Protein AF-0000000076748492 (afdb_homodimer)

Nearest PDB structures (foldseek):
  3n1s-assembly1_B  TM=9.920E-01  e=1.478E-18  Escherichia coli
  3n1t-assembly2_E  TM=9.955E-01  e=1.570E-17  Escherichia coli
  6d6j-assembly1_A  TM=9.727E-01  e=8.552E-14  Legionella pneumophila subsp. pneumophila str. Philadelphia 1
  5uvm-assembly1_A  TM=9.447E-01  e=3.242E-12  Acetivibrio thermocellus DSM 1313
  4egu-assembly1_B  TM=9.592E-01  e=4.662E-12  Clostridioides difficile 630

pLDDT: mean 96.49, std 6.81, range [51.22, 98.94]

Radius of gyration: 16.4 Å; Cα contacts (8 Å, |Δi|>4): 505; chains: 2; bounding box: 41×50×39 Å

Secondary structure (DSSP, 8-state):
-PPP-HHHHHHTT-S---EEEE-SSEEEEE-SS-SSSEEEEEEESS---SGGG--GGGHHHHHHHHHHHHHHHHHTT-TTT-EEEEEEEHHHHT--SSS--EEEEESS----SS--/-PPP-HHHHHHTT-S---EEEE-SSEEEEE-SS-SSSEEEEEEESS---SGGG--GGGHHHHHHHHHHHHHHHHHHT-TTT-EEEEEEEHHHHT--SSS--EEEEESS----SS--

Foldseek 3Di:
DDDDDVVLCVLVPVDDFQWDDDDPFKTKTFDPDAPAPGKMKIFTNDFAQFPVRDDPVCVVSVVVSVVVLCVVCVVVVFNVVDWDWDWAGPDVSPDDGRGTIIITHGDDDPDDPDDD/DDDDDVVLCVLVPVDDFQWDDDDPFKTKTFDPDAPAPGKMKIFTNDFAQFPVRDDPVCVVSVVVSVVVLCVVCVVVVFNVVDWDWDWAGPDVSPDDGRGTIIITHGDDDPDDPDDD

Organism: NCBI:txid190893

InterPro domains:
  IPR001310 Histidine triad (HIT) protein [PR00332] (6-22)
  IPR001310 Histidine triad (HIT) protein [PR00332] (27-45)
  IPR001310 Histidine triad (HIT) protein [PR00332] (95-105)
  IPR001310 Histidine triad (HIT) protein [PTHR23089] (2-110)
  IPR011146 HIT-like domain [PF01230] (12-109)
  IPR011146 HIT-like domain [PS51084] (6-115)
  IPR019808 Histidine triad, conserved site [PS00892] (88-106)
  IPR036265 HIT-like superfamily [G3DSA:3.30.428.10] (1-111)
  IPR036265 HIT-like superfamily [SSF54197] (2-114)

Sequence (232 aa):
MAEETIFSKIIRKEIPADVVYQDDLVTAFRDINPRAPSHILIIPNKLIPTTNDIEEADELTMGRMFTVARKLAKEEGIDEDGYRLIVNCNSHGGQEVYHIHMHLVGGRPLGPMLMSMAEETIFSKIIRKEIPADVVYQDDLVTAFRDINPRAPSHILIIPNKLIPTTNDIEEADELTMGRMFTVARKLAKEEGIDEDGYRLIVNCNSHGGQEVYHIHMHLVGGRPLGPMLMS

Solvent-accessible surface area (backbone atoms only — not comparable to full-atom values): 12619 Å² total; per-residue (Å²): 124,90,66,83,54,74,63,56,36,46,74,70,62,73,46,95,67,59,65,76,46,72,63,95,44,37,37,27,30,51,49,90,75,56,90,40,86,34,32,34,37,36,28,56,64,63,89,36,46,36,58,81,61,58,47,80,92,41,16,52,49,54,8,46,50,50,48,50,47,36,52,48,31,48,74,71,68,22,52,81,57,9,23,34,39,38,33,47,22,42,64,18,25,57,42,83,64,64,46,40,46,36,38,40,35,21,69,50,75,51,58,69,84,60,74,129,126,89,68,83,53,73,63,57,36,45,75,70,62,73,46,93,68,57,66,76,45,74,64,95,45,37,35,26,29,51,50,89,77,56,90,40,86,35,32,34,36,35,26,55,66,64,88,35,46,37,58,80,62,57,46,81,90,41,16,52,48,53,8,45,50,49,48,48,47,34,52,48,30,49,74,72,67,23,53,80,56,9,23,33,39,38,32,47,21,42,64,19,25,58,43,83,65,63,46,42,46,35,38,41,35,20,69,50,74,51,59,70,83,59,74,130

Structure (mmCIF, N/CA/C/O backbone):
data_AF-0000000076748492-model_v1
#
loop_
_entity.id
_entity.type
_entity.pdbx_description
1 polymer 'Purine nucleoside phosphoramidase'
#
loop_
_atom_site.group_PDB
_atom_site.id
_atom_site.type_symbol
_atom_site.label_atom_id
_atom_site.label_alt_id
_atom_site.label_comp_id
_atom_site.label_asym_id
_atom_site.label_entity_id
_atom_site.label_seq_id
_atom_site.pdbx_PDB_ins_code
_atom_site.Cartn_x
_atom_site.Cartn_y
_atom_site.Cartn_z
_atom_site.occupancy
_atom_site.B_iso_or_equiv
_atom_site.auth_seq_id
_atom_site.auth_comp_id
_atom_site.auth_asym_id
_atom_site.auth_atom_id
_atom_site.pdbx_PDB_model_num
ATOM 1 N N . MET A 1 1 ? -21.938 13.445 0.093 1 51.22 1 MET A N 1
ATOM 2 C CA . MET A 1 1 ? -20.656 14 -0.327 1 51.22 1 MET A CA 1
ATOM 3 C C . MET A 1 1 ? -19.547 13.617 0.655 1 51.22 1 MET A C 1
ATOM 5 O O . MET A 1 1 ? -19.812 13.391 1.837 1 51.22 1 MET A O 1
ATOM 9 N N . ALA A 1 2 ? -18.469 13.133 0.12 1 63.41 2 ALA A N 1
ATOM 10 C CA . ALA A 1 2 ? -17.469 12.758 1.108 1 63.41 2 ALA A CA 1
ATOM 11 C C . ALA A 1 2 ? -17.125 13.938 2.016 1 63.41 2 ALA A C 1
ATOM 13 O O . ALA A 1 2 ? -17.047 15.078 1.559 1 63.41 2 ALA A O 1
ATOM 14 N N . GLU A 1 3 ? -17.109 13.734 3.307 1 80.19 3 GLU A N 1
ATOM 15 C CA . GLU A 1 3 ? -16.875 14.781 4.297 1 80.19 3 GLU A CA 1
ATOM 16 C C . GLU A 1 3 ? -15.375 15.062 4.441 1 80.19 3 GLU A C 1
ATOM 18 O O . GLU A 1 3 ? -14.562 14.133 4.488 1 80.19 3 GLU A O 1
ATOM 23 N N . GLU A 1 4 ? -15.102 16.297 4.355 1 89.19 4 GLU A N 1
ATOM 24 C CA . GLU A 1 4 ? -13.719 16.734 4.504 1 89.19 4 GLU A CA 1
ATOM 25 C C . GLU A 1 4 ? -13.133 16.281 5.836 1 89.19 4 GLU A C 1
ATOM 27 O O . GLU A 1 4 ? -13.867 16.125 6.82 1 89.19 4 GLU A O 1
ATOM 32 N N . THR A 1 5 ? -11.891 15.906 5.801 1 93.31 5 THR A N 1
ATOM 33 C CA . THR A 1 5 ? -11.148 15.516 6.996 1 93.31 5 THR A CA 1
ATOM 34 C C . THR A 1 5 ? -10.055 16.531 7.312 1 93.31 5 THR A C 1
ATOM 36 O O . THR A 1 5 ? -9.883 17.516 6.578 1 93.31 5 THR A O 1
ATOM 39 N N . ILE A 1 6 ? -9.414 16.359 8.383 1 94.12 6 ILE A N 1
ATOM 40 C CA . ILE A 1 6 ? -8.312 17.234 8.773 1 94.12 6 ILE A CA 1
ATOM 41 C C . ILE A 1 6 ? -7.238 17.219 7.684 1 94.12 6 ILE A C 1
ATOM 43 O O . ILE A 1 6 ? -6.508 18.203 7.516 1 94.12 6 ILE A O 1
ATOM 47 N N . PHE A 1 7 ? -7.191 16.156 6.906 1 96.88 7 PHE A N 1
ATOM 48 C CA . PHE A 1 7 ? -6.207 16.031 5.836 1 96.88 7 PHE A CA 1
ATOM 49 C C . PHE A 1 7 ? -6.441 17.094 4.766 1 96.88 7 PHE A C 1
ATOM 51 O O . PHE A 1 7 ? -5.484 17.609 4.184 1 96.88 7 PHE A O 1
ATOM 58 N N . SER A 1 8 ? -7.668 17.391 4.531 1 95.94 8 SER A N 1
ATOM 59 C CA . SER A 1 8 ? -7.98 18.438 3.562 1 95.94 8 SER A CA 1
ATOM 60 C C . SER A 1 8 ? -7.391 19.781 3.984 1 95.94 8 SER A C 1
ATOM 62 O O . SER A 1 8 ? -6.898 20.531 3.148 1 95.94 8 SER A O 1
ATOM 64 N N . LYS A 1 9 ? -7.465 20 5.254 1 96.19 9 LYS A N 1
ATOM 65 C CA . LYS A 1 9 ? -6.934 21.25 5.789 1 96.19 9 LYS A CA 1
ATOM 66 C C . LYS A 1 9 ? -5.41 21.281 5.695 1 96.19 9 LYS A C 1
ATOM 68 O O . LYS A 1 9 ? -4.816 22.344 5.469 1 96.19 9 LYS A O 1
ATOM 73 N N . ILE A 1 10 ? -4.805 20.156 5.902 1 96.81 10 ILE A N 1
ATOM 74 C CA . ILE A 1 10 ? -3.354 20.062 5.785 1 96.81 10 ILE A CA 1
ATOM 75 C C . ILE A 1 10 ? -2.934 20.328 4.34 1 96.81 10 ILE A C 1
ATOM 77 O O . ILE A 1 10 ? -1.984 21.062 4.094 1 96.81 10 ILE A O 1
ATOM 81 N N . ILE A 1 11 ? -3.666 19.781 3.373 1 97 11 ILE A N 1
ATOM 82 C CA . ILE A 1 11 ? -3.379 19.953 1.952 1 97 11 ILE A CA 1
ATOM 83 C C . ILE A 1 11 ? -3.416 21.438 1.588 1 97 11 ILE A C 1
ATOM 85 O O . ILE A 1 11 ? -2.559 21.922 0.843 1 97 11 ILE A O 1
ATOM 89 N N . ARG A 1 12 ? -4.336 22.109 2.145 1 96.56 12 ARG A N 1
ATOM 90 C CA . ARG A 1 12 ? -4.539 23.531 1.823 1 96.56 12 ARG A CA 1
ATOM 91 C C . ARG A 1 12 ? -3.701 24.422 2.729 1 96.56 12 ARG A C 1
ATOM 93 O O . ARG A 1 12 ? -3.814 25.641 2.674 1 96.56 12 ARG A O 1
ATOM 100 N N . LYS A 1 13 ? -2.984 23.875 3.668 1 96.19 13 LYS A N 1
ATOM 101 C CA . LYS A 1 13 ? -2.072 24.562 4.566 1 96.19 13 LYS A CA 1
ATOM 102 C C . LYS A 1 13 ? -2.832 25.5 5.504 1 96.19 13 LYS A C 1
ATOM 104 O O . LYS A 1 13 ? -2.363 26.594 5.809 1 96.19 13 LYS A O 1
ATOM 109 N N . GLU A 1 14 ? -3.943 25.031 5.848 1 95.94 14 GLU A N 1
ATOM 110 C CA . GLU A 1 14 ? -4.781 25.812 6.754 1 95.94 14 GLU A CA 1
ATOM 111 C C . GLU A 1 14 ? -4.469 25.484 8.211 1 95.94 14 GLU A C 1
ATOM 113 O O . GLU A 1 14 ? -4.84 26.25 9.109 1 95.94 14 GLU A O 1
ATOM 118 N N . ILE A 1 15 ? -3.838 24.375 8.484 1 94.44 15 ILE A N 1
ATOM 119 C CA . ILE A 1 15 ? -3.391 24 9.828 1 94.44 15 ILE A CA 1
ATOM 120 C C . ILE A 1 15 ? -1.928 23.578 9.781 1 94.44 15 ILE A C 1
ATOM 122 O O . ILE A 1 15 ? -1.436 23.141 8.734 1 94.44 15 ILE A O 1
ATOM 126 N N . PRO A 1 16 ? -1.327 23.688 10.977 1 94.81 16 PRO A N 1
ATOM 127 C CA . PRO A 1 16 ? 0.081 23.297 10.992 1 94.81 16 PRO A CA 1
ATOM 128 C C . PRO A 1 16 ? 0.266 21.781 10.812 1 94.81 16 PRO A C 1
ATOM 130 O O . PRO A 1 16 ? -0.491 21 11.375 1 94.81 16 PRO A O 1
ATOM 133 N N . ALA A 1 17 ? 1.136 21.359 10.008 1 95.56 17 ALA A N 1
ATOM 134 C CA . ALA A 1 17 ? 1.6 19.984 9.781 1 95.56 17 ALA A CA 1
ATOM 135 C C . ALA A 1 17 ? 3.021 19.969 9.227 1 95.56 17 ALA A C 1
ATOM 137 O O . ALA A 1 17 ? 3.471 20.953 8.633 1 95.56 17 ALA A O 1
ATOM 138 N N . ASP A 1 18 ? 3.729 18.984 9.531 1 97.88 18 ASP A N 1
ATOM 139 C CA . ASP A 1 18 ? 5.062 18.828 8.961 1 97.88 18 ASP A CA 1
ATOM 140 C C . ASP A 1 18 ? 4.992 18.219 7.559 1 97.88 18 ASP A C 1
ATOM 142 O O . ASP A 1 18 ? 5.305 17.047 7.363 1 97.88 18 ASP A O 1
ATOM 146 N N . VAL A 1 19 ? 4.633 19.094 6.609 1 98.62 19 VAL A N 1
ATOM 147 C CA . VAL A 1 19 ? 4.539 18.688 5.215 1 98.62 19 VAL A CA 1
ATOM 148 C C . VAL A 1 19 ? 5.938 18.516 4.629 1 98.62 19 VAL A C 1
ATOM 150 O O . VAL A 1 19 ? 6.738 19.453 4.637 1 98.62 19 VAL A O 1
ATOM 153 N N . VAL A 1 20 ? 6.137 17.359 4.07 1 98.81 20 VAL A N 1
ATOM 154 C CA . VAL A 1 20 ? 7.492 17.078 3.609 1 98.81 20 VAL A CA 1
ATOM 155 C C . VAL A 1 20 ? 7.504 16.938 2.088 1 98.81 20 VAL A C 1
ATOM 157 O O . VAL A 1 20 ? 8.57 16.875 1.472 1 98.81 20 VAL A O 1
ATOM 160 N N . TYR A 1 21 ? 6.398 16.938 1.483 1 98.94 21 TYR A N 1
ATOM 161 C CA . TYR A 1 21 ? 6.293 16.875 0.03 1 98.94 21 TYR A CA 1
ATOM 162 C C . TYR A 1 21 ? 4.895 17.266 -0.432 1 98.94 21 TYR A C 1
ATOM 164 O O . TYR A 1 21 ? 3.9 16.922 0.212 1 98.94 21 TYR A O 1
ATOM 172 N N . GLN A 1 22 ? 4.777 17.984 -1.474 1 98.81 22 GLN A N 1
ATOM 173 C CA . GLN A 1 22 ? 3.492 18.281 -2.096 1 98.81 22 GLN A CA 1
ATOM 174 C C . GLN A 1 22 ? 3.656 18.562 -3.586 1 98.81 22 GLN A C 1
ATOM 176 O O . GLN A 1 22 ? 4.566 19.297 -3.99 1 98.81 22 GLN A O 1
ATOM 181 N N . ASP A 1 23 ? 2.855 17.969 -4.406 1 98.5 23 ASP A N 1
ATOM 182 C CA . ASP A 1 23 ? 2.742 18.312 -5.82 1 98.5 23 ASP A CA 1
ATOM 183 C C . ASP A 1 23 ? 1.279 18.391 -6.25 1 98.5 23 ASP A C 1
ATOM 185 O O . ASP A 1 23 ? 0.398 18.641 -5.422 1 98.5 23 ASP A O 1
ATOM 189 N N . ASP A 1 24 ? 0.996 18.25 -7.531 1 98.12 24 ASP A N 1
ATOM 190 C CA . ASP A 1 24 ? -0.362 18.469 -8.016 1 98.12 24 ASP A CA 1
ATOM 191 C C . ASP A 1 24 ? -1.276 17.297 -7.652 1 98.12 24 ASP A C 1
ATOM 193 O O . ASP A 1 24 ? -2.5 17.438 -7.645 1 98.12 24 ASP A O 1
ATOM 197 N N . LEU A 1 25 ? -0.685 16.188 -7.293 1 98.62 25 LEU A N 1
ATOM 198 C CA . LEU A 1 25 ? -1.498 14.984 -7.137 1 98.62 25 LEU A CA 1
ATOM 199 C C . LEU A 1 25 ? -1.539 14.547 -5.676 1 98.62 25 LEU A C 1
ATOM 201 O O . LEU A 1 25 ? -2.57 14.07 -5.195 1 98.62 25 LEU A O 1
ATOM 205 N N . VAL A 1 26 ? -0.365 14.727 -4.934 1 98.88 26 VAL A N 1
ATOM 206 C CA . VAL A 1 26 ? -0.309 14.117 -3.611 1 98.88 26 VAL A CA 1
ATOM 207 C C . VAL A 1 26 ? 0.362 15.07 -2.627 1 98.88 26 VAL A C 1
ATOM 209 O O . VAL A 1 26 ? 1.062 16 -3.033 1 98.88 26 VAL A O 1
ATOM 212 N N . THR A 1 27 ? 0.074 14.867 -1.385 1 98.88 27 THR A N 1
ATOM 213 C CA . THR A 1 27 ? 0.706 15.531 -0.25 1 98.88 27 THR A CA 1
ATOM 214 C C . THR A 1 27 ? 1.244 14.508 0.746 1 98.88 27 THR A C 1
ATOM 216 O O . THR A 1 27 ? 0.618 13.477 0.979 1 98.88 27 THR A O 1
ATOM 219 N N . ALA A 1 28 ? 2.395 14.766 1.3 1 98.94 28 ALA A N 1
ATOM 220 C CA . ALA A 1 28 ? 2.969 13.906 2.332 1 98.94 28 ALA A CA 1
ATOM 221 C C . ALA A 1 28 ? 3.35 14.711 3.57 1 98.94 28 ALA A C 1
ATOM 223 O O . ALA A 1 28 ? 3.879 15.82 3.455 1 98.94 28 ALA A O 1
ATOM 224 N N . PHE A 1 29 ? 3.049 14.188 4.703 1 98.81 29 PHE A N 1
ATOM 225 C CA . PHE A 1 29 ? 3.371 14.852 5.961 1 98.81 29 PHE A CA 1
ATOM 226 C C . PHE A 1 29 ? 3.658 13.828 7.055 1 98.81 29 PHE A C 1
ATOM 228 O O . PHE A 1 29 ? 3.201 12.688 6.977 1 98.81 29 PHE A O 1
ATOM 235 N N . ARG A 1 30 ? 4.383 14.219 8.023 1 98.5 30 ARG A N 1
ATOM 236 C CA . ARG A 1 30 ? 4.766 13.312 9.102 1 98.5 30 ARG A CA 1
ATOM 237 C C . ARG A 1 30 ? 3.605 13.094 10.062 1 98.5 30 ARG A C 1
ATOM 239 O O . ARG A 1 30 ? 2.891 14.039 10.406 1 98.5 30 ARG A O 1
ATOM 246 N N . ASP A 1 31 ? 3.449 11.867 10.43 1 97.5 31 ASP A N 1
ATOM 247 C CA . ASP A 1 31 ? 2.449 11.57 11.445 1 97.5 31 ASP A CA 1
ATOM 248 C C . ASP A 1 31 ? 2.848 12.164 12.797 1 97.5 31 ASP A C 1
ATOM 250 O O . ASP A 1 31 ? 4.012 12.086 13.195 1 97.5 31 ASP A O 1
ATOM 254 N N . ILE A 1 32 ? 1.985 12.703 13.445 1 95.12 32 ILE A N 1
ATOM 255 C CA . ILE A 1 32 ? 2.285 13.375 14.703 1 95.12 32 ILE A CA 1
ATOM 256 C C . ILE A 1 32 ? 2.365 12.344 15.836 1 95.12 32 ILE A C 1
ATOM 258 O O . ILE A 1 32 ? 2.855 12.648 16.922 1 95.12 32 ILE A O 1
ATOM 262 N N . ASN A 1 33 ? 1.786 11.195 15.703 1 95.12 33 ASN A N 1
ATOM 263 C CA . ASN A 1 33 ? 1.914 10.062 16.609 1 95.12 33 ASN A CA 1
ATOM 264 C C . ASN A 1 33 ? 2.621 8.891 15.945 1 95.12 33 ASN A C 1
ATOM 266 O O . ASN A 1 33 ? 2.018 7.836 15.727 1 95.12 33 ASN A O 1
ATOM 270 N N . PRO A 1 34 ? 3.824 9.016 15.75 1 96.81 34 PRO A N 1
ATOM 271 C CA . PRO A 1 34 ? 4.547 8.008 14.969 1 96.81 34 PRO A CA 1
ATOM 272 C C . PRO A 1 34 ? 4.566 6.641 15.648 1 96.81 34 PRO A C 1
ATOM 274 O O . PRO A 1 34 ? 4.754 6.551 16.859 1 96.81 34 PRO A O 1
ATOM 277 N N . ARG A 1 35 ? 4.367 5.629 14.82 1 96.62 35 ARG A N 1
ATOM 278 C CA . ARG A 1 35 ? 4.387 4.25 15.305 1 96.62 35 ARG A CA 1
ATOM 279 C C . ARG A 1 35 ? 5.727 3.586 15 1 96.62 35 ARG A C 1
ATOM 281 O O . ARG A 1 35 ? 5.961 2.441 15.391 1 96.62 35 ARG A O 1
ATOM 288 N N . ALA A 1 36 ? 6.617 4.23 14.328 1 97.62 36 ALA A N 1
ATOM 289 C CA . ALA A 1 36 ? 7.984 3.85 13.984 1 97.62 36 ALA A CA 1
ATOM 290 C C . ALA A 1 36 ? 8.891 5.074 13.891 1 97.62 36 ALA A C 1
ATOM 292 O O . ALA A 1 36 ? 8.406 6.207 13.82 1 97.62 36 ALA A O 1
ATOM 293 N N . PRO A 1 37 ? 10.211 4.891 13.938 1 98.12 37 PRO A N 1
ATOM 294 C CA . PRO A 1 37 ? 11.109 6.043 13.883 1 98.12 37 PRO A CA 1
ATOM 295 C C . PRO A 1 37 ? 10.836 6.953 12.688 1 98.12 37 PRO A C 1
ATOM 297 O O . PRO A 1 37 ? 10.93 8.18 12.805 1 98.12 37 PRO A O 1
ATOM 300 N N . SER A 1 38 ? 10.555 6.395 11.578 1 98.38 38 SER A N 1
ATOM 301 C CA . SER A 1 38 ? 10.055 7.125 10.414 1 98.38 38 SER A CA 1
ATOM 302 C C . SER A 1 38 ? 8.609 6.75 10.102 1 98.38 38 SER A C 1
ATOM 304 O O . SER A 1 38 ? 8.297 5.574 9.891 1 98.38 38 SER A O 1
ATOM 306 N N . HIS A 1 39 ? 7.746 7.645 10.125 1 98.81 39 HIS A N 1
ATOM 307 C CA . HIS A 1 39 ? 6.328 7.445 9.852 1 98.81 39 HIS A CA 1
ATOM 308 C C . HIS A 1 39 ? 5.73 8.648 9.125 1 98.81 39 HIS A C 1
ATOM 310 O O . HIS A 1 39 ? 5.473 9.688 9.734 1 98.81 39 HIS A O 1
ATOM 316 N N . ILE A 1 40 ? 5.555 8.531 7.871 1 98.88 40 ILE A N 1
ATOM 317 C CA . ILE A 1 40 ? 5.043 9.578 6.996 1 98.88 40 ILE A CA 1
ATOM 318 C C . ILE A 1 40 ? 3.738 9.117 6.348 1 98.88 40 ILE A C 1
ATOM 320 O O . ILE A 1 40 ? 3.609 7.961 5.949 1 98.88 40 ILE A O 1
ATOM 324 N N . LEU A 1 41 ? 2.787 10.008 6.258 1 98.88 41 LEU A N 1
ATOM 325 C CA . LEU A 1 41 ? 1.541 9.766 5.539 1 98.88 41 LEU A CA 1
ATOM 326 C C . LEU A 1 41 ? 1.583 10.398 4.152 1 98.88 41 LEU A C 1
ATOM 328 O O . LEU A 1 41 ? 1.971 11.562 4.008 1 98.88 41 LEU A O 1
ATOM 332 N N . ILE A 1 42 ? 1.273 9.68 3.152 1 98.94 42 ILE A N 1
ATOM 333 C CA . ILE A 1 42 ? 1.145 10.164 1.781 1 98.94 42 ILE A CA 1
ATOM 334 C C . ILE A 1 42 ? -0.308 10.047 1.327 1 98.94 42 ILE A C 1
ATOM 336 O O . ILE A 1 42 ? -0.896 8.961 1.374 1 98.94 42 ILE A O 1
ATOM 340 N N . ILE A 1 43 ? -0.887 11.133 0.877 1 98.81 43 ILE A N 1
ATOM 341 C CA . ILE A 1 43 ? -2.32 11.148 0.602 1 98.81 43 ILE A CA 1
ATOM 342 C C . ILE A 1 43 ? -2.58 11.805 -0.752 1 98.81 43 ILE A C 1
ATOM 344 O O . ILE A 1 43 ? -1.854 12.711 -1.157 1 98.81 43 ILE A O 1
ATOM 348 N N . PRO A 1 44 ? -3.625 11.344 -1.524 1 98.75 44 PRO A N 1
ATOM 349 C CA . PRO A 1 44 ? -4.066 12.125 -2.682 1 98.75 44 PRO A CA 1
ATOM 350 C C . PRO A 1 44 ? -4.609 13.5 -2.293 1 98.75 44 PRO A C 1
ATOM 352 O O . PRO A 1 44 ? -5.27 13.633 -1.26 1 98.75 44 PRO A O 1
ATOM 355 N N . ASN A 1 45 ? -4.348 14.453 -3.104 1 98.31 45 ASN A N 1
ATOM 356 C CA . ASN A 1 45 ? -4.953 15.758 -2.871 1 98.31 45 ASN A CA 1
ATOM 357 C C . ASN A 1 45 ? -6.465 15.719 -3.049 1 98.31 45 ASN A C 1
ATOM 359 O O . ASN A 1 45 ? -7.195 16.453 -2.389 1 98.31 45 ASN A O 1
ATOM 363 N N . LYS A 1 46 ? -6.836 14.922 -4.012 1 97.62 46 LYS A N 1
ATOM 364 C CA . LYS A 1 46 ? -8.258 14.641 -4.188 1 97.62 46 LYS A CA 1
ATOM 365 C C . LYS A 1 46 ? -8.812 13.828 -3.021 1 97.62 46 LYS A C 1
ATOM 367 O O . LYS A 1 46 ? -8.203 12.836 -2.604 1 97.62 46 LYS A O 1
ATOM 372 N N . LEU A 1 47 ? -9.914 14.258 -2.506 1 97.69 47 LEU A N 1
ATOM 373 C CA . LEU A 1 47 ? -10.531 13.5 -1.423 1 97.69 47 LEU A CA 1
ATOM 374 C C . LEU A 1 47 ? -11.094 12.18 -1.936 1 97.69 47 LEU A C 1
ATOM 376 O O . LEU A 1 47 ? -12.047 12.172 -2.723 1 97.69 47 LEU A O 1
ATOM 380 N N . ILE A 1 48 ? -10.539 11.141 -1.574 1 98.19 48 ILE A N 1
ATOM 381 C CA . ILE A 1 48 ? -10.992 9.773 -1.776 1 98.19 48 ILE A CA 1
ATOM 382 C C . ILE A 1 48 ? -11.164 9.078 -0.425 1 98.19 48 ILE A C 1
ATOM 384 O O . ILE A 1 48 ? -10.188 8.828 0.283 1 98.19 48 ILE A O 1
ATOM 388 N N . PRO A 1 49 ? -12.336 8.742 -0.078 1 98.25 49 PRO A N 1
ATOM 389 C CA . PRO A 1 49 ? -12.578 8.312 1.303 1 98.25 49 PRO A CA 1
ATOM 390 C C . PRO A 1 49 ? -11.883 7 1.645 1 98.25 49 PRO A C 1
ATOM 392 O O . PRO A 1 49 ? -11.266 6.875 2.709 1 98.25 49 PRO A O 1
ATOM 395 N N . THR A 1 50 ? -12.07 5.977 0.835 1 98.56 50 THR A N 1
ATOM 396 C CA . THR A 1 50 ? -11.5 4.656 1.076 1 98.56 50 THR A CA 1
ATOM 397 C C . THR A 1 50 ? -10.93 4.07 -0.211 1 98.56 50 THR A C 1
ATOM 399 O O . THR A 1 50 ? -11.164 4.598 -1.299 1 98.56 50 THR A O 1
ATOM 402 N N . THR A 1 51 ? -10.195 3 -0.063 1 98.81 51 THR A N 1
ATOM 403 C CA . THR A 1 51 ? -9.695 2.279 -1.229 1 98.81 51 THR A CA 1
ATOM 404 C C . THR A 1 51 ? -10.852 1.82 -2.117 1 98.81 51 THR A C 1
ATOM 406 O O . THR A 1 51 ? -10.711 1.75 -3.34 1 98.81 51 THR A O 1
ATOM 409 N N . ASN A 1 52 ? -12.023 1.605 -1.561 1 98.75 52 ASN A N 1
ATOM 410 C CA . ASN A 1 52 ? -13.188 1.167 -2.324 1 98.75 52 ASN A CA 1
ATOM 411 C C . ASN A 1 52 ? -13.664 2.244 -3.295 1 98.75 52 ASN A C 1
ATOM 413 O O . ASN A 1 52 ? -14.438 1.965 -4.211 1 98.75 52 ASN A O 1
ATOM 417 N N . ASP A 1 53 ? -13.203 3.42 -3.086 1 98.62 53 ASP A N 1
ATOM 418 C CA . ASP A 1 53 ? -13.719 4.555 -3.844 1 98.62 53 ASP A CA 1
ATOM 419 C C . ASP A 1 53 ? -12.758 4.965 -4.953 1 98.62 53 ASP A C 1
ATOM 421 O O . ASP A 1 53 ? -13.008 5.922 -5.684 1 98.62 53 ASP A O 1
ATOM 425 N N . ILE A 1 54 ? -11.656 4.285 -5.086 1 98.69 54 ILE A N 1
ATOM 426 C CA . ILE A 1 54 ? -10.68 4.594 -6.121 1 98.69 54 ILE A CA 1
ATOM 427 C C . ILE A 1 54 ? -11.25 4.242 -7.492 1 98.69 54 ILE A C 1
ATOM 429 O O . ILE A 1 54 ? -11.836 3.172 -7.676 1 98.69 54 ILE A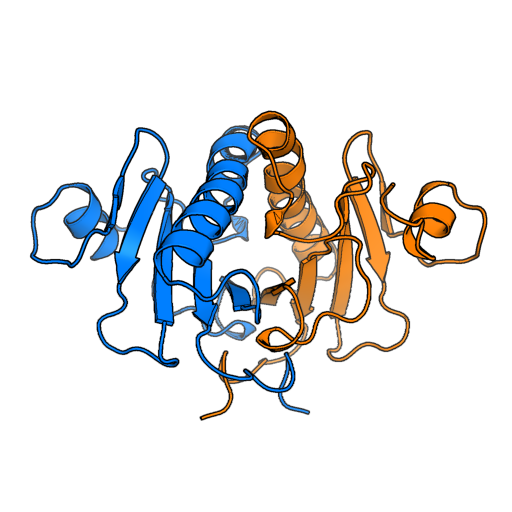 O 1
ATOM 433 N N . GLU A 1 55 ? -11.125 5.109 -8.367 1 98.31 55 GLU A N 1
ATOM 434 C CA . GLU A 1 55 ? -11.555 4.891 -9.75 1 98.31 55 GLU A CA 1
ATOM 435 C C . GLU A 1 55 ? -10.352 4.773 -10.68 1 98.31 55 GLU A C 1
ATOM 437 O O . GLU A 1 55 ? -9.234 5.137 -10.312 1 98.31 55 GLU A O 1
ATOM 442 N N . GLU A 1 56 ? -10.625 4.285 -11.867 1 98.12 56 GLU A N 1
ATOM 443 C CA . GLU A 1 56 ? -9.562 4.16 -12.859 1 98.12 56 GLU A CA 1
ATOM 444 C C . GLU A 1 56 ? -8.875 5.5 -13.102 1 98.12 56 GLU A C 1
ATOM 446 O O . GLU A 1 56 ? -7.66 5.551 -13.32 1 98.12 56 GLU A O 1
ATOM 451 N N . ALA A 1 57 ? -9.594 6.559 -13.102 1 98.38 57 ALA A N 1
ATOM 452 C CA . ALA A 1 57 ? -9.07 7.898 -13.344 1 98.38 57 ALA A CA 1
ATOM 453 C C . ALA A 1 57 ? -8.102 8.32 -12.242 1 98.38 57 ALA A C 1
ATOM 455 O O . ALA A 1 57 ? -7.336 9.273 -12.406 1 98.38 57 ALA A O 1
ATOM 456 N N . ASP A 1 58 ? -8.109 7.578 -11.133 1 98.62 58 ASP A N 1
ATOM 457 C CA . ASP A 1 58 ? -7.273 7.926 -9.984 1 98.62 58 ASP A CA 1
ATOM 458 C C . ASP A 1 58 ? -5.949 7.164 -10.023 1 98.62 58 ASP A C 1
ATOM 460 O O . ASP A 1 58 ? -5.074 7.383 -9.188 1 98.62 58 ASP A O 1
ATOM 464 N N . GLU A 1 59 ? -5.75 6.285 -10.961 1 98.75 59 GLU A N 1
ATOM 465 C CA . GLU A 1 59 ? -4.633 5.348 -10.93 1 98.75 59 GLU A CA 1
ATOM 466 C C . GLU A 1 59 ? -3.295 6.082 -10.93 1 98.75 59 GLU A C 1
ATOM 468 O O . GLU A 1 59 ? -2.383 5.727 -10.18 1 98.75 59 GLU A O 1
ATOM 473 N N . LEU A 1 60 ? -3.229 7.07 -11.719 1 98.56 60 LEU A N 1
ATOM 474 C CA . LEU A 1 60 ? -1.968 7.805 -11.766 1 98.56 60 LEU A CA 1
ATOM 475 C C . LEU A 1 60 ? -1.653 8.43 -10.414 1 98.56 60 LEU A C 1
ATOM 477 O O . LEU A 1 60 ? -0.503 8.414 -9.969 1 98.56 60 LEU A O 1
ATOM 481 N N . THR A 1 61 ? -2.66 9 -9.797 1 98.75 61 THR A N 1
ATOM 482 C CA . THR A 1 61 ? -2.498 9.602 -8.477 1 98.75 61 THR A CA 1
ATOM 483 C C . THR A 1 61 ? -2.043 8.562 -7.465 1 98.75 61 THR A C 1
ATOM 485 O O . THR A 1 61 ? -1.116 8.805 -6.688 1 98.75 61 THR A O 1
ATOM 488 N N . MET A 1 62 ? -2.65 7.391 -7.492 1 98.81 62 MET A N 1
ATOM 489 C CA . MET A 1 62 ? -2.279 6.32 -6.57 1 98.81 62 MET A CA 1
ATOM 490 C C . MET A 1 62 ? -0.853 5.848 -6.828 1 98.81 62 MET A C 1
ATOM 492 O O . MET A 1 62 ? -0.115 5.543 -5.891 1 98.81 62 MET A O 1
ATOM 496 N N . GLY A 1 63 ? -0.513 5.754 -8.133 1 98.81 63 GLY A N 1
ATOM 497 C CA . GLY A 1 63 ? 0.847 5.383 -8.484 1 98.81 63 GLY A CA 1
ATOM 498 C C . GLY A 1 63 ? 1.884 6.383 -8.016 1 98.81 63 GLY A C 1
ATOM 499 O O . GLY A 1 63 ? 2.986 6.004 -7.613 1 98.81 63 GLY A O 1
ATOM 500 N N . ARG A 1 64 ? 1.526 7.66 -8.078 1 98.88 64 ARG A N 1
ATOM 501 C CA . ARG A 1 64 ? 2.406 8.727 -7.609 1 98.88 64 ARG A CA 1
ATOM 502 C C . ARG A 1 64 ? 2.742 8.539 -6.133 1 98.88 64 ARG A C 1
ATOM 504 O O . ARG A 1 64 ? 3.852 8.852 -5.699 1 98.88 64 ARG A O 1
ATOM 511 N N . MET A 1 65 ? 1.865 8.016 -5.34 1 98.88 65 MET A N 1
ATOM 512 C CA . MET A 1 65 ? 2.131 7.777 -3.922 1 98.88 65 MET A CA 1
ATOM 513 C C . MET A 1 65 ? 3.34 6.867 -3.738 1 98.88 65 MET A C 1
ATOM 515 O O . MET A 1 65 ? 4.125 7.047 -2.807 1 98.88 65 MET A O 1
ATOM 519 N N . PHE A 1 66 ? 3.527 5.918 -4.656 1 98.94 66 PHE A N 1
ATOM 520 C CA . PHE A 1 66 ? 4.648 4.988 -4.559 1 98.94 66 PHE A CA 1
ATOM 521 C C . PHE A 1 66 ? 5.965 5.691 -4.867 1 98.94 66 PHE A C 1
ATOM 523 O O . PHE A 1 66 ? 6.965 5.477 -4.184 1 98.94 66 PHE A O 1
ATOM 530 N N . THR A 1 67 ? 5.961 6.496 -5.957 1 98.88 67 THR A N 1
ATOM 531 C CA . THR A 1 67 ? 7.199 7.18 -6.301 1 98.88 67 THR A CA 1
ATOM 532 C C . THR A 1 67 ? 7.574 8.195 -5.227 1 98.88 67 THR A C 1
ATOM 534 O O . THR A 1 67 ? 8.758 8.406 -4.945 1 98.88 67 THR A O 1
ATOM 537 N N . VAL A 1 68 ? 6.574 8.82 -4.641 1 98.94 68 VAL A N 1
ATOM 538 C CA . VAL A 1 68 ? 6.828 9.75 -3.543 1 98.94 68 VAL A CA 1
ATOM 539 C C . VAL A 1 68 ? 7.328 8.984 -2.322 1 98.94 68 VAL A C 1
ATOM 541 O O . VAL A 1 68 ? 8.258 9.422 -1.643 1 98.94 68 VAL A O 1
ATOM 544 N N . ALA A 1 69 ? 6.734 7.828 -2.031 1 98.94 69 ALA A N 1
ATOM 545 C CA . ALA A 1 69 ? 7.199 6.996 -0.925 1 98.94 69 ALA A CA 1
ATOM 546 C C . ALA A 1 69 ? 8.672 6.637 -1.091 1 98.94 69 ALA A C 1
ATOM 548 O O . ALA A 1 69 ? 9.453 6.73 -0.139 1 98.94 69 ALA A O 1
ATOM 549 N N . ARG A 1 70 ? 9.008 6.23 -2.303 1 98.88 70 ARG A N 1
ATOM 550 C CA . ARG A 1 70 ? 10.391 5.898 -2.611 1 98.88 70 ARG A CA 1
ATOM 551 C C . ARG A 1 70 ? 11.312 7.082 -2.334 1 98.88 70 ARG A C 1
ATOM 553 O O . ARG A 1 70 ? 12.359 6.926 -1.706 1 98.88 70 ARG A O 1
ATOM 560 N N . LYS A 1 71 ? 10.922 8.211 -2.873 1 98.88 71 LYS A N 1
ATOM 561 C CA . LYS A 1 71 ? 11.703 9.43 -2.691 1 98.88 71 LYS A CA 1
ATOM 562 C C . LYS A 1 71 ? 11.898 9.742 -1.21 1 98.88 71 LYS A C 1
ATOM 564 O O . LYS A 1 71 ? 13.016 10.008 -0.766 1 98.88 71 LYS A O 1
ATOM 569 N N . LEU A 1 72 ? 10.852 9.703 -0.448 1 98.94 72 LEU A N 1
ATOM 570 C CA . LEU A 1 72 ? 10.875 10.086 0.96 1 98.94 72 LEU A CA 1
ATOM 571 C C . LEU A 1 72 ? 11.617 9.047 1.792 1 98.94 72 LEU A C 1
ATOM 573 O O . LEU A 1 72 ? 12.281 9.391 2.775 1 98.94 72 LEU A O 1
ATOM 577 N N . ALA A 1 73 ? 11.508 7.762 1.424 1 98.94 73 ALA A N 1
ATOM 578 C CA . ALA A 1 73 ? 12.281 6.719 2.098 1 98.94 73 ALA A CA 1
ATOM 579 C C . ALA A 1 73 ? 13.773 6.984 1.988 1 98.94 73 ALA A C 1
ATOM 581 O O . ALA A 1 73 ? 14.523 6.797 2.955 1 98.94 73 ALA A O 1
ATOM 582 N N . LYS A 1 74 ? 14.188 7.355 0.801 1 98.88 74 LYS A N 1
ATOM 583 C CA . LYS A 1 74 ? 15.594 7.699 0.594 1 98.88 74 LYS A CA 1
ATOM 584 C C . LYS A 1 74 ? 15.992 8.914 1.432 1 98.88 74 LYS A C 1
ATOM 586 O O . LYS A 1 74 ? 17.047 8.914 2.07 1 98.88 74 LYS A O 1
ATOM 591 N N . GLU A 1 75 ? 15.172 9.945 1.427 1 98.81 75 GLU A N 1
ATOM 592 C CA . GLU A 1 75 ? 15.453 11.172 2.174 1 98.81 75 GLU A CA 1
ATOM 593 C C . GLU A 1 75 ? 15.516 10.898 3.674 1 98.81 75 GLU A C 1
ATOM 595 O O . GLU A 1 75 ? 16.297 11.531 4.391 1 98.81 75 GLU A O 1
ATOM 600 N N . GLU A 1 76 ? 14.672 9.953 4.152 1 98.56 76 GLU A N 1
ATOM 601 C CA . GLU A 1 76 ? 14.648 9.555 5.555 1 98.56 76 GLU A CA 1
ATOM 602 C C . GLU A 1 76 ? 15.836 8.664 5.898 1 98.56 76 GLU A C 1
ATOM 604 O O . GLU A 1 76 ? 16.094 8.391 7.074 1 98.56 76 GLU A O 1
ATOM 609 N N . GLY A 1 77 ? 16.531 8.141 4.855 1 98.69 77 GLY A N 1
ATOM 610 C CA . GLY A 1 77 ? 17.656 7.246 5.062 1 98.69 77 GLY A CA 1
ATOM 611 C C . GLY A 1 77 ? 17.234 5.832 5.414 1 98.69 77 GLY A C 1
ATOM 612 O O . GLY A 1 77 ? 17.969 5.117 6.109 1 98.69 77 GLY A O 1
ATOM 613 N N . ILE A 1 78 ? 16.062 5.422 5.027 1 98.75 78 ILE A N 1
ATOM 614 C CA . ILE A 1 78 ? 15.562 4.102 5.414 1 98.75 78 ILE A CA 1
ATOM 615 C C . ILE A 1 78 ? 15.438 3.215 4.18 1 98.75 78 ILE A C 1
ATOM 617 O O . ILE A 1 78 ? 15.016 2.061 4.277 1 98.75 78 ILE A O 1
ATOM 621 N N . ASP A 1 79 ? 15.766 3.691 3.006 1 98.81 79 ASP A N 1
ATOM 622 C CA . ASP A 1 79 ? 15.555 2.988 1.744 1 98.81 79 ASP A CA 1
ATOM 623 C C . ASP A 1 79 ? 16.359 1.691 1.697 1 98.81 79 ASP A C 1
ATOM 625 O O . ASP A 1 79 ? 15.859 0.655 1.264 1 98.81 79 ASP A O 1
ATOM 629 N N . GLU A 1 80 ? 17.594 1.686 2.189 1 98.62 80 GLU A N 1
ATOM 630 C CA . GLU A 1 80 ? 18.484 0.529 2.086 1 98.62 80 GLU A CA 1
ATOM 631 C C . GLU A 1 80 ? 18.062 -0.57 3.061 1 98.62 80 GLU A C 1
ATOM 633 O O . GLU A 1 80 ? 17.969 -1.738 2.682 1 98.62 80 GLU A O 1
ATOM 638 N N . ASP A 1 81 ? 17.844 -0.199 4.34 1 98.62 81 ASP A N 1
ATOM 639 C CA . ASP A 1 81 ? 17.422 -1.18 5.34 1 98.62 81 ASP A CA 1
ATOM 640 C C . ASP A 1 81 ? 16.031 -1.723 5.039 1 98.62 81 ASP A C 1
ATOM 642 O O . ASP A 1 81 ? 15.766 -2.908 5.242 1 98.62 81 ASP A O 1
ATOM 646 N N . GLY A 1 82 ? 15.148 -0.713 4.617 1 98.75 82 GLY A N 1
ATOM 647 C CA . GLY A 1 82 ? 13.812 -1.132 4.234 1 98.75 82 GLY A CA 1
ATOM 648 C C . GLY A 1 82 ? 12.719 -0.439 5.027 1 98.75 82 GLY A C 1
ATOM 649 O O . GLY A 1 82 ? 13.008 0.331 5.945 1 98.75 82 GLY A O 1
ATOM 650 N N . TYR A 1 83 ? 11.516 -0.678 4.66 1 98.88 83 TYR A N 1
ATOM 651 C CA . TYR A 1 83 ? 10.32 -0.041 5.195 1 98.88 83 TYR A CA 1
ATOM 652 C C . TYR A 1 83 ? 9.062 -0.768 4.734 1 98.88 83 TYR A C 1
ATOM 654 O O . TYR A 1 83 ? 9.148 -1.792 4.055 1 98.88 83 TYR A O 1
ATOM 662 N N . ARG A 1 84 ? 7.949 -0.358 5.184 1 98.81 84 ARG A N 1
ATOM 663 C CA . ARG A 1 84 ? 6.652 -0.929 4.828 1 98.81 84 ARG A CA 1
ATOM 664 C C . ARG A 1 84 ? 5.664 0.163 4.43 1 98.81 84 ARG A C 1
ATOM 666 O O . ARG A 1 84 ? 5.641 1.237 5.031 1 98.81 84 ARG A O 1
ATOM 673 N N . LEU A 1 85 ? 4.914 -0.077 3.365 1 98.94 85 LEU A N 1
ATOM 674 C CA . LEU A 1 85 ? 3.795 0.762 2.947 1 98.94 85 LEU A CA 1
ATOM 675 C C . LEU A 1 85 ? 2.463 0.1 3.283 1 98.94 85 LEU A C 1
ATOM 677 O O . LEU A 1 85 ? 2.246 -1.067 2.953 1 98.94 85 LEU A O 1
ATOM 681 N N . ILE A 1 86 ? 1.586 0.848 3.971 1 98.81 86 ILE A N 1
ATOM 682 C CA . ILE A 1 86 ? 0.346 0.26 4.465 1 98.81 86 ILE A CA 1
ATOM 683 C C . ILE A 1 86 ? -0.827 1.185 4.145 1 98.81 86 ILE A C 1
ATOM 685 O O . ILE A 1 86 ? -0.75 2.395 4.375 1 98.81 86 ILE A O 1
ATOM 689 N N . VAL A 1 87 ? -1.867 0.667 3.623 1 98.88 87 VAL A N 1
ATOM 690 C CA . VAL A 1 87 ? -3.127 1.375 3.418 1 98.88 87 VAL A CA 1
ATOM 691 C C . VAL A 1 87 ? -4.266 0.608 4.086 1 98.88 87 VAL A C 1
ATOM 693 O O . VAL A 1 87 ? -4.551 -0.535 3.725 1 98.88 87 VAL A O 1
ATOM 696 N N . ASN A 1 88 ? -4.883 1.206 5.039 1 98.69 88 ASN A N 1
ATOM 697 C CA . ASN A 1 88 ? -6.016 0.616 5.742 1 98.69 88 ASN A CA 1
ATOM 698 C C . ASN A 1 88 ? -7.34 0.992 5.086 1 98.69 88 ASN A C 1
ATOM 700 O O . ASN A 1 88 ? -7.52 2.127 4.645 1 98.69 88 ASN A O 1
ATOM 704 N N . CYS A 1 89 ? -8.188 0.021 5.012 1 98.81 89 CYS A N 1
ATOM 705 C CA . CYS A 1 89 ? -9.516 0.285 4.461 1 98.81 89 CYS A CA 1
ATOM 706 C C . CYS A 1 89 ? -10.609 -0.186 5.414 1 98.81 89 CYS A C 1
ATOM 708 O O . CYS A 1 89 ? -10.648 -1.361 5.781 1 98.81 89 CYS A O 1
ATOM 710 N N . ASN A 1 90 ? -11.461 0.623 5.828 1 98.5 90 ASN A N 1
ATOM 711 C CA . ASN A 1 90 ? -12.625 0.366 6.668 1 98.5 90 ASN A CA 1
ATOM 712 C C . ASN A 1 90 ? -12.242 -0.357 7.953 1 98.5 90 ASN A C 1
ATOM 714 O O . ASN A 1 90 ? -11.086 -0.3 8.383 1 98.5 90 ASN A O 1
ATOM 718 N N . SER A 1 91 ? -13.195 -0.884 8.672 1 98.25 91 SER A N 1
ATOM 719 C CA . SER A 1 91 ? -13.07 -1.269 10.07 1 98.25 91 SER A CA 1
ATOM 720 C C . SER A 1 91 ? -12.062 -2.404 10.242 1 98.25 91 SER A C 1
ATOM 722 O O . SER A 1 91 ? -11.211 -2.354 11.133 1 98.25 91 SER A O 1
ATOM 724 N N . HIS A 1 92 ? -12.133 -3.449 9.477 1 98.31 92 HIS A N 1
ATOM 725 C CA . HIS A 1 92 ? -11.211 -4.57 9.633 1 98.31 92 HIS A CA 1
ATOM 726 C C . HIS A 1 92 ? -9.766 -4.137 9.422 1 98.31 92 HIS A C 1
ATOM 728 O O . HIS A 1 92 ? -8.852 -4.668 10.055 1 98.31 92 HIS A O 1
ATOM 734 N N . GLY A 1 93 ? -9.57 -3.146 8.523 1 98.12 93 GLY A N 1
ATOM 735 C CA . GLY A 1 93 ? -8.242 -2.627 8.273 1 98.12 93 GLY A CA 1
ATOM 736 C C . GLY A 1 93 ? -7.762 -1.669 9.352 1 98.12 93 GLY A C 1
ATOM 737 O O . GLY A 1 93 ? -6.566 -1.37 9.438 1 98.12 93 GLY A O 1
ATOM 738 N N . GLY A 1 94 ? -8.758 -1.133 10.117 1 97.88 94 GLY A N 1
ATOM 739 C CA . GLY A 1 94 ? -8.422 -0.174 11.156 1 97.88 94 GLY A CA 1
ATOM 740 C C . GLY A 1 94 ? -8.336 1.253 10.648 1 97.88 94 GLY A C 1
ATOM 741 O O . GLY A 1 94 ? -7.539 2.049 11.148 1 97.88 94 GLY A O 1
ATOM 742 N N . GLN A 1 95 ? -8.992 1.525 9.648 1 98 95 GLN A N 1
ATOM 743 C CA . GLN A 1 95 ? -9.008 2.885 9.117 1 98 95 GLN A CA 1
ATOM 744 C C . GLN A 1 95 ? -9.703 3.846 10.078 1 98 95 GLN A C 1
ATOM 746 O O . GLN A 1 95 ? -10.828 3.594 10.508 1 98 95 GLN A O 1
ATOM 751 N N . GLU A 1 96 ? -9.039 4.969 10.328 1 96.12 96 GLU A N 1
ATOM 752 C CA . GLU A 1 96 ? -9.594 5.938 11.273 1 96.12 96 GLU A CA 1
ATOM 753 C C . GLU A 1 96 ? -9.922 7.258 10.578 1 96.12 96 GLU A C 1
ATOM 755 O O . GLU A 1 96 ? -10.797 7.996 11.023 1 96.12 96 GLU A O 1
ATOM 760 N N . VAL A 1 97 ? -9.203 7.633 9.617 1 96.62 97 VAL A N 1
ATOM 761 C CA . VAL A 1 97 ? -9.43 8.82 8.797 1 96.62 97 VAL A CA 1
ATOM 762 C C . VAL A 1 97 ? -9.906 8.406 7.406 1 96.62 97 VAL A C 1
ATOM 764 O O . VAL A 1 97 ? -9.258 7.602 6.73 1 96.62 97 VAL A O 1
ATOM 767 N N . TYR A 1 98 ? -11.055 8.906 7.016 1 97.25 98 TYR A N 1
ATOM 768 C CA . TYR A 1 98 ? -11.664 8.461 5.766 1 97.25 98 TYR A CA 1
ATOM 769 C C . TYR A 1 98 ? -11.281 9.375 4.613 1 97.25 98 TYR A C 1
ATOM 771 O O . TYR A 1 98 ? -12.148 9.992 3.988 1 97.25 98 TYR A O 1
ATOM 779 N N . HIS A 1 99 ? -10.133 9.539 4.441 1 98.19 99 HIS A N 1
ATOM 780 C CA . HIS A 1 99 ? -9.297 10.031 3.35 1 98.19 99 HIS A CA 1
ATOM 781 C C . HIS A 1 99 ? -8.102 9.109 3.111 1 98.19 99 HIS A C 1
ATOM 783 O O . HIS A 1 99 ? -7.188 9.047 3.936 1 98.19 99 HIS A O 1
ATOM 789 N N . ILE A 1 100 ? -8.172 8.391 2.045 1 98.19 100 ILE A N 1
ATOM 790 C CA . ILE A 1 100 ? -7.195 7.332 1.822 1 98.19 100 ILE A CA 1
ATOM 791 C C . ILE A 1 100 ? -5.785 7.875 2.061 1 98.19 100 ILE A C 1
ATOM 793 O O . ILE A 1 100 ? -5.477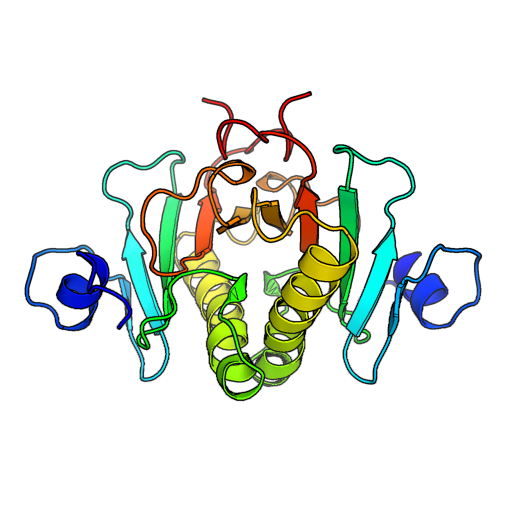 9.008 1.683 1 98.19 100 ILE A O 1
ATOM 797 N N . HIS A 1 101 ? -4.992 7.129 2.719 1 98.62 101 HIS A N 1
ATOM 798 C CA . HIS A 1 101 ? -3.605 7.523 2.936 1 98.62 101 HIS A CA 1
ATOM 799 C C . HIS A 1 101 ? -2.703 6.301 3.08 1 98.62 101 HIS A C 1
ATOM 801 O O . HIS A 1 101 ? -3.127 5.27 3.604 1 98.62 101 HIS A O 1
ATOM 807 N N . MET A 1 102 ? -1.503 6.426 2.58 1 98.94 102 MET A N 1
ATOM 808 C CA . MET A 1 102 ? -0.461 5.406 2.668 1 98.94 102 MET A CA 1
ATOM 809 C C . MET A 1 102 ? 0.519 5.727 3.793 1 98.94 102 MET A C 1
ATOM 811 O O . MET A 1 102 ? 1.112 6.805 3.816 1 98.94 102 MET A O 1
ATOM 815 N N . HIS A 1 103 ? 0.58 4.824 4.754 1 98.88 103 HIS A N 1
ATOM 816 C CA . HIS A 1 103 ? 1.61 4.926 5.781 1 98.88 103 HIS A CA 1
ATOM 817 C C . HIS A 1 103 ? 2.963 4.461 5.254 1 98.88 103 HIS A C 1
ATOM 819 O O . HIS A 1 103 ? 3.107 3.311 4.832 1 98.88 103 HIS A O 1
ATOM 825 N N . LEU A 1 104 ? 3.914 5.297 5.191 1 98.94 104 LEU A N 1
ATOM 826 C CA . LEU A 1 104 ? 5.324 4.953 5.047 1 98.94 104 LEU A CA 1
ATOM 827 C C . LEU A 1 104 ? 6 4.832 6.41 1 98.94 104 LEU A C 1
ATOM 829 O O . LEU A 1 104 ? 6.223 5.84 7.086 1 98.94 104 LEU A O 1
ATOM 833 N N . VAL A 1 105 ? 6.316 3.568 6.785 1 98.88 105 VAL A N 1
ATOM 834 C CA . VAL A 1 105 ? 6.871 3.348 8.117 1 98.88 105 VAL A CA 1
ATOM 835 C C . VAL A 1 105 ? 8.203 2.611 8 1 98.88 105 VAL A C 1
ATOM 837 O O . VAL A 1 105 ? 8.359 1.725 7.16 1 98.88 105 VAL A O 1
ATOM 840 N N . GLY A 1 106 ? 9.195 3.033 8.734 1 98.56 106 GLY A N 1
ATOM 841 C CA . GLY A 1 106 ? 10.523 2.441 8.711 1 98.56 106 GLY A CA 1
ATOM 842 C C . GLY A 1 106 ? 11.438 2.969 9.797 1 98.56 106 GLY A C 1
ATOM 843 O O . GLY A 1 106 ? 10.969 3.531 10.789 1 98.56 106 GLY A O 1
ATOM 844 N N . GLY A 1 107 ? 12.758 2.668 9.672 1 98.44 107 GLY A N 1
ATOM 845 C CA . GLY A 1 107 ? 13.766 3.121 10.617 1 98.44 107 GLY A CA 1
ATOM 846 C C . GLY A 1 107 ? 14.125 2.074 11.656 1 98.44 107 GLY A C 1
ATOM 847 O O . GLY A 1 107 ? 14.969 2.312 12.523 1 98.44 107 GLY A O 1
ATOM 848 N N . ARG A 1 108 ? 13.523 0.934 11.648 1 98.12 108 ARG A N 1
ATOM 849 C CA . ARG A 1 108 ? 13.773 -0.245 12.477 1 98.12 108 ARG A CA 1
ATOM 850 C C . ARG A 1 108 ? 13.148 -1.489 11.844 1 98.12 108 ARG A C 1
ATOM 852 O O . ARG A 1 108 ? 12.305 -1.387 10.953 1 98.12 108 ARG A O 1
ATOM 859 N N . PRO A 1 109 ? 13.547 -2.672 12.227 1 98.06 109 PRO A N 1
ATOM 860 C CA . PRO A 1 109 ? 12.773 -3.85 11.836 1 98.06 109 PRO A CA 1
ATOM 861 C C . PRO A 1 109 ? 11.305 -3.764 12.258 1 98.06 109 PRO A C 1
ATOM 863 O O . PRO A 1 109 ? 11.016 -3.449 13.414 1 98.06 109 PRO A O 1
ATOM 866 N N . LEU A 1 110 ? 10.367 -4.039 11.391 1 97.62 110 LEU A N 1
ATOM 867 C CA . LEU A 1 110 ? 8.961 -3.746 11.648 1 97.62 110 LEU A CA 1
ATOM 868 C C . LEU A 1 110 ? 8.211 -5.004 12.062 1 97.62 110 LEU A C 1
ATOM 870 O O . LEU A 1 110 ? 7.023 -4.938 12.414 1 97.62 110 LEU A O 1
ATOM 874 N N . GLY A 1 111 ? 8.883 -6.113 12.039 1 95.06 111 GLY A N 1
ATOM 875 C CA . GLY A 1 111 ? 8.242 -7.355 12.438 1 95.06 111 GLY A CA 1
ATOM 876 C C . GLY A 1 111 ? 7.301 -7.91 11.383 1 95.06 111 GLY A C 1
ATOM 877 O O . GLY A 1 111 ? 7.305 -7.453 10.242 1 95.06 111 GLY A O 1
ATOM 878 N N . PRO A 1 112 ? 6.453 -8.953 11.766 1 94.25 112 PRO A N 1
ATOM 879 C CA 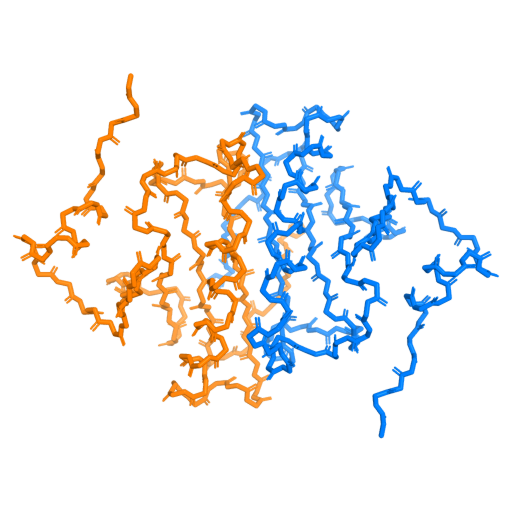. PRO A 1 112 ? 5.555 -9.578 10.797 1 94.25 112 PRO A CA 1
ATOM 880 C C . PRO A 1 112 ? 4.465 -8.625 10.305 1 94.25 112 PRO A C 1
ATOM 882 O O . PRO A 1 112 ? 4.059 -7.719 11.031 1 94.25 112 PRO A O 1
ATOM 885 N N . MET A 1 113 ? 4 -8.844 9.109 1 91.19 113 MET A N 1
ATOM 886 C CA . MET A 1 113 ? 3.025 -7.953 8.492 1 91.19 113 MET A CA 1
ATOM 887 C C . MET A 1 113 ? 1.684 -8.031 9.211 1 91.19 113 MET A C 1
ATOM 889 O O . MET A 1 113 ? 0.954 -7.039 9.281 1 91.19 113 MET A O 1
ATOM 893 N N . LEU A 1 114 ? 1.345 -9.227 9.672 1 92.38 114 LEU A N 1
ATOM 894 C CA . LEU A 1 114 ? 0.114 -9.43 10.43 1 92.38 114 LEU A CA 1
ATOM 895 C C . LEU A 1 114 ? 0.397 -10.141 11.742 1 92.38 114 LEU A C 1
ATOM 897 O O . LEU A 1 114 ? 1.29 -10.992 11.82 1 92.38 114 LEU A O 1
ATOM 901 N N . MET A 1 115 ? -0.347 -9.711 12.695 1 77.25 115 MET A N 1
ATOM 902 C CA . MET A 1 115 ? -0.227 -10.398 13.977 1 77.25 115 MET A CA 1
ATOM 903 C C . MET A 1 115 ? -0.982 -11.727 13.953 1 77.25 115 MET A C 1
ATOM 905 O O . MET A 1 115 ? -2.068 -11.82 13.375 1 77.25 115 MET A O 1
ATOM 909 N N . SER A 1 116 ? -0.429 -12.875 14.016 1 63 116 SER A N 1
ATOM 910 C CA . SER A 1 116 ? -1.04 -14.195 14.117 1 63 116 SER A CA 1
ATOM 911 C C . SER A 1 116 ? -2.094 -14.234 15.219 1 63 116 SER A C 1
ATOM 913 O O . SER A 1 116 ? -1.998 -13.5 16.203 1 63 116 SER A O 1
ATOM 915 N N . MET B 1 1 ? 21.266 -7.555 -13.477 1 51.44 1 MET B N 1
ATOM 916 C CA . MET B 1 1 ? 19.906 -7.676 -13.992 1 51.44 1 MET B CA 1
ATOM 917 C C . MET B 1 1 ? 18.969 -8.25 -12.93 1 51.44 1 MET B C 1
ATOM 919 O O . MET B 1 1 ? 19.406 -8.984 -12.047 1 51.44 1 MET B O 1
ATOM 923 N N . ALA B 1 2 ? 17.844 -7.602 -12.758 1 64.19 2 ALA B N 1
ATOM 924 C CA . ALA B 1 2 ? 17.016 -8.18 -11.719 1 64.19 2 ALA B CA 1
ATOM 925 C C . ALA B 1 2 ? 16.719 -9.656 -12 1 64.19 2 ALA B C 1
ATOM 927 O O . ALA B 1 2 ? 16.531 -10.047 -13.156 1 64.19 2 ALA B O 1
ATOM 928 N N . GLU B 1 3 ? 16.891 -10.5 -11.023 1 80.56 3 GLU B N 1
ATOM 929 C CA . GLU B 1 3 ? 16.719 -11.945 -11.156 1 80.56 3 GLU B CA 1
ATOM 930 C C . GLU B 1 3 ? 15.242 -12.328 -11.078 1 80.56 3 GLU B C 1
ATOM 932 O O . GLU B 1 3 ? 14.508 -11.836 -10.219 1 80.56 3 GLU B O 1
ATOM 937 N N . GLU B 1 4 ? 14.859 -13.086 -12.039 1 89.31 4 GLU B N 1
ATOM 938 C CA . GLU B 1 4 ? 13.484 -13.562 -12.078 1 89.31 4 GLU B CA 1
ATOM 939 C C . GLU B 1 4 ? 13.125 -14.344 -10.812 1 89.31 4 GLU B C 1
ATOM 941 O O . GLU B 1 4 ? 13.992 -14.961 -10.195 1 89.31 4 GLU B O 1
ATOM 946 N N . THR B 1 5 ? 11.914 -14.164 -10.375 1 93.44 5 THR B N 1
ATOM 947 C CA . THR B 1 5 ? 11.375 -14.891 -9.234 1 93.44 5 THR B CA 1
ATOM 948 C C . THR B 1 5 ? 10.281 -15.852 -9.672 1 93.44 5 THR B C 1
ATOM 950 O O . THR B 1 5 ? 9.938 -15.914 -10.859 1 93.44 5 THR B O 1
ATOM 953 N N . ILE B 1 6 ? 9.805 -16.609 -8.789 1 94.19 6 ILE B N 1
ATOM 954 C CA . ILE B 1 6 ? 8.711 -17.531 -9.07 1 94.19 6 ILE B CA 1
ATOM 955 C C . ILE B 1 6 ? 7.504 -16.766 -9.594 1 94.19 6 ILE B C 1
ATOM 957 O O . ILE B 1 6 ? 6.699 -17.312 -10.359 1 94.19 6 ILE B O 1
ATOM 961 N N . PHE B 1 7 ? 7.41 -15.484 -9.25 1 97 7 PHE B N 1
ATOM 962 C CA . PHE B 1 7 ? 6.297 -14.648 -9.688 1 97 7 PHE B CA 1
ATOM 963 C C . PHE B 1 7 ? 6.301 -14.484 -11.203 1 97 7 PHE B C 1
ATOM 965 O O . PHE B 1 7 ? 5.242 -14.438 -11.828 1 97 7 PHE B O 1
ATOM 972 N N . SER B 1 8 ? 7.453 -14.43 -11.758 1 95.94 8 SER B N 1
ATOM 973 C CA . SER B 1 8 ? 7.551 -14.328 -13.211 1 95.94 8 SER B CA 1
ATOM 974 C C . SER B 1 8 ? 6.945 -15.547 -13.891 1 95.94 8 SER B C 1
ATOM 976 O O . SER B 1 8 ? 6.285 -15.422 -14.93 1 95.94 8 SER B O 1
ATOM 978 N N . LYS B 1 9 ? 7.188 -16.656 -13.281 1 96.25 9 LYS B N 1
ATOM 979 C CA . LYS B 1 9 ? 6.652 -17.906 -13.836 1 96.25 9 LYS B CA 1
ATOM 980 C C . LYS B 1 9 ? 5.133 -17.953 -13.695 1 96.25 9 LYS B C 1
ATOM 982 O O . LYS B 1 9 ? 4.445 -18.5 -14.562 1 96.25 9 LYS B O 1
ATOM 987 N N . ILE B 1 10 ? 4.641 -17.438 -12.617 1 96.81 10 ILE B N 1
ATOM 988 C CA . ILE B 1 10 ? 3.199 -17.375 -12.414 1 96.81 10 ILE B CA 1
ATOM 989 C C . ILE B 1 10 ? 2.562 -16.469 -13.461 1 96.81 10 ILE B C 1
ATOM 991 O O . ILE B 1 10 ? 1.54 -16.812 -14.055 1 96.81 10 ILE B O 1
ATOM 995 N N . ILE B 1 11 ? 3.178 -15.336 -13.75 1 97 11 ILE B N 1
ATOM 996 C CA . ILE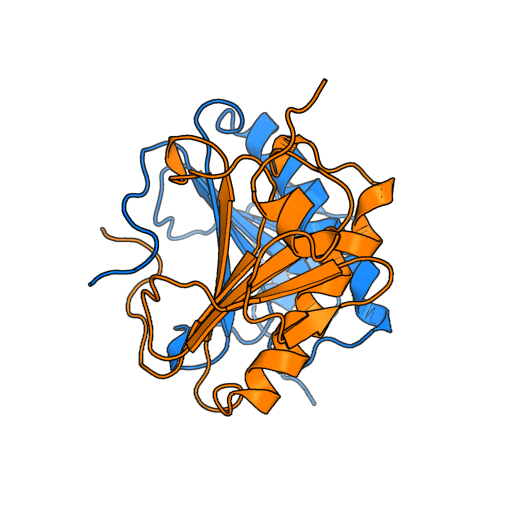 B 1 11 ? 2.684 -14.375 -14.727 1 97 11 ILE B CA 1
ATOM 997 C C . ILE B 1 11 ? 2.568 -15.039 -16.094 1 97 11 ILE B C 1
ATOM 999 O O . ILE B 1 11 ? 1.584 -14.836 -16.812 1 97 11 ILE B O 1
ATOM 1003 N N . ARG B 1 12 ? 3.51 -15.828 -16.406 1 96.56 12 ARG B N 1
ATOM 1004 C CA . ARG B 1 12 ? 3.572 -16.469 -17.719 1 96.56 12 ARG B CA 1
ATOM 1005 C C . ARG B 1 12 ? 2.812 -17.797 -17.719 1 96.56 12 ARG B C 1
ATOM 1007 O O . ARG B 1 12 ? 2.834 -18.531 -18.703 1 96.56 12 ARG B O 1
ATOM 1014 N N . LYS B 1 13 ? 2.277 -18.219 -16.594 1 96.25 13 LYS B N 1
ATOM 1015 C CA . LYS B 1 13 ? 1.455 -19.406 -16.438 1 96.25 13 LYS B CA 1
ATOM 1016 C C . LYS B 1 13 ? 2.273 -20.672 -16.672 1 96.25 13 LYS B C 1
ATOM 1018 O O . LYS B 1 13 ? 1.776 -21.641 -17.266 1 96.25 13 LYS B O 1
ATOM 1023 N N . GLU B 1 14 ? 3.453 -20.578 -16.266 1 95.94 14 GLU B N 1
ATOM 1024 C CA . GLU B 1 14 ? 4.355 -21.703 -16.406 1 95.94 14 GLU B CA 1
ATOM 1025 C C . GLU B 1 14 ? 4.273 -22.641 -15.203 1 95.94 14 GLU B C 1
ATOM 1027 O O . GLU B 1 14 ? 4.715 -23.797 -15.273 1 95.94 14 GLU B O 1
ATOM 1032 N N . ILE B 1 15 ? 3.76 -22.188 -14.086 1 94.5 15 ILE B N 1
ATOM 1033 C CA . ILE B 1 15 ? 3.535 -23 -12.898 1 94.5 15 ILE B CA 1
ATOM 1034 C C . ILE B 1 15 ? 2.111 -22.797 -12.391 1 94.5 15 ILE B C 1
ATOM 1036 O O . ILE B 1 15 ? 1.507 -21.75 -12.641 1 94.5 15 ILE B O 1
ATOM 1040 N N . PRO B 1 16 ? 1.681 -23.812 -11.656 1 94.69 16 PRO B N 1
ATOM 1041 C CA . PRO B 1 16 ? 0.32 -23.672 -11.133 1 94.69 16 PRO B CA 1
ATOM 1042 C C . PRO B 1 16 ? 0.211 -22.578 -10.07 1 94.69 16 PRO B C 1
ATOM 1044 O O . PRO B 1 16 ? 1.092 -22.453 -9.211 1 94.69 16 PRO B O 1
ATOM 1047 N N . ALA B 1 17 ? -0.739 -21.75 -10.125 1 95.56 17 ALA B N 1
ATOM 1048 C CA . ALA B 1 17 ? -1.14 -20.734 -9.148 1 95.56 17 ALA B CA 1
ATOM 1049 C C . ALA B 1 17 ? -2.621 -20.391 -9.281 1 95.56 17 ALA B C 1
ATOM 1051 O O . ALA B 1 17 ? -3.213 -20.594 -10.352 1 95.56 17 ALA B O 1
ATOM 1052 N N . ASP B 1 18 ? -3.207 -20.031 -8.25 1 97.88 18 ASP B N 1
ATOM 1053 C CA . ASP B 1 18 ? -4.594 -19.578 -8.289 1 97.88 18 ASP B CA 1
ATOM 1054 C C . ASP B 1 18 ? -4.68 -18.125 -8.719 1 97.88 18 ASP B C 1
ATOM 1056 O O . ASP B 1 18 ? -4.938 -17.234 -7.898 1 97.88 18 ASP B O 1
ATOM 1060 N N . VAL B 1 19 ? -4.512 -17.922 -10.031 1 98.56 19 VAL B N 1
ATOM 1061 C CA . VAL B 1 19 ? -4.586 -16.594 -10.609 1 98.56 19 VAL B CA 1
ATOM 1062 C C . VAL B 1 19 ? -6.039 -16.125 -10.648 1 98.56 19 VAL B C 1
ATOM 1064 O O . VAL B 1 19 ? -6.891 -16.781 -11.25 1 98.56 19 VAL B O 1
ATOM 1067 N N . VAL B 1 20 ? -6.242 -14.969 -10.07 1 98.81 20 VAL B N 1
ATOM 1068 C CA . VAL B 1 20 ? -7.629 -14.531 -9.953 1 98.81 20 VAL B CA 1
ATOM 1069 C C . VAL B 1 20 ? -7.848 -13.281 -10.805 1 98.81 20 VAL B C 1
ATOM 1071 O O . VAL B 1 20 ? -8.984 -12.836 -10.984 1 98.81 20 VAL B O 1
ATOM 1074 N N . TYR B 1 21 ? -6.836 -12.734 -11.344 1 98.94 21 TYR B N 1
ATOM 1075 C CA . TYR B 1 21 ? -6.934 -11.578 -12.227 1 98.94 21 TYR B CA 1
ATOM 1076 C C . TYR B 1 21 ? -5.645 -11.383 -13.016 1 98.94 21 TYR B C 1
ATOM 1078 O O . TYR B 1 21 ? -4.547 -11.578 -12.484 1 98.94 21 TYR B O 1
ATOM 1086 N N . GLN B 1 22 ? -5.723 -11.031 -14.219 1 98.81 22 GLN B N 1
ATOM 1087 C CA . GLN B 1 22 ? -4.562 -10.664 -15.031 1 98.81 22 GLN B CA 1
ATOM 1088 C C . GLN B 1 22 ? -4.957 -9.711 -16.156 1 98.81 22 GLN B C 1
ATOM 1090 O O . GLN B 1 22 ? -5.965 -9.93 -16.828 1 98.81 22 GLN B O 1
ATOM 1095 N N . ASP B 1 23 ? -4.238 -8.648 -16.328 1 98.5 23 ASP B N 1
ATOM 1096 C CA . ASP B 1 23 ? -4.352 -7.773 -17.484 1 98.5 23 ASP B CA 1
ATOM 1097 C C . ASP B 1 23 ? -2.973 -7.402 -18.031 1 98.5 23 ASP B C 1
ATOM 1099 O O . ASP B 1 23 ? -1.999 -8.125 -17.812 1 98.5 23 ASP B O 1
ATOM 1103 N N . ASP B 1 24 ? -2.869 -6.305 -18.75 1 98.12 24 ASP B N 1
ATOM 1104 C CA . ASP B 1 24 ? -1.612 -5.984 -19.422 1 98.12 24 ASP B CA 1
ATOM 1105 C C . ASP B 1 24 ? -0.578 -5.457 -18.438 1 98.12 24 ASP B C 1
ATOM 1107 O O . ASP B 1 24 ? 0.623 -5.473 -18.719 1 98.12 24 ASP B O 1
ATOM 1111 N N . LEU B 1 25 ? -1.04 -5.062 -17.266 1 98.62 25 LEU B N 1
ATOM 1112 C CA . LEU B 1 25 ? -0.132 -4.363 -16.359 1 98.62 25 LEU B CA 1
ATOM 1113 C C . LEU B 1 25 ? 0.148 -5.199 -15.117 1 98.62 25 LEU B C 1
ATOM 1115 O O . LEU B 1 25 ? 1.266 -5.191 -14.602 1 98.62 25 LEU B O 1
ATOM 1119 N N . VAL B 1 26 ? -0.915 -5.961 -14.633 1 98.88 26 VAL B N 1
ATOM 1120 C CA . VAL B 1 26 ? -0.741 -6.586 -13.32 1 98.88 26 VAL B CA 1
ATOM 1121 C C . VAL B 1 26 ? -1.326 -7.996 -13.344 1 98.88 26 VAL B C 1
ATOM 1123 O O . VAL B 1 26 ? -2.137 -8.328 -14.211 1 98.88 26 VAL B O 1
ATOM 1126 N N . THR B 1 27 ? -0.863 -8.797 -12.445 1 98.88 27 THR B N 1
ATOM 1127 C CA . THR B 1 27 ? -1.371 -10.133 -12.156 1 98.88 27 THR B CA 1
ATOM 1128 C C . THR B 1 27 ? -1.691 -10.281 -10.672 1 98.88 27 THR B C 1
ATOM 1130 O O . THR B 1 27 ? -0.97 -9.75 -9.82 1 98.88 27 THR B O 1
ATOM 1133 N N . ALA B 1 28 ? -2.766 -10.945 -10.359 1 98.94 28 ALA B N 1
ATOM 1134 C CA . ALA B 1 28 ? -3.127 -11.227 -8.969 1 98.94 28 ALA B CA 1
ATOM 1135 C C . ALA B 1 28 ? -3.383 -12.711 -8.758 1 98.94 28 ALA B C 1
ATOM 1137 O O . ALA B 1 28 ? -3.998 -13.367 -9.602 1 98.94 28 ALA B O 1
ATOM 1138 N N . PHE B 1 29 ? -2.887 -13.227 -7.684 1 98.81 29 PHE B N 1
ATOM 1139 C CA . PHE B 1 29 ? -3.07 -14.633 -7.355 1 98.81 29 PHE B CA 1
ATOM 1140 C C . PHE B 1 29 ? -3.129 -14.836 -5.844 1 98.81 29 PHE B C 1
ATOM 1142 O O . PHE B 1 29 ? -2.615 -14.016 -5.082 1 98.81 29 PHE B O 1
ATOM 1149 N N . ARG B 1 30 ? -3.74 -15.875 -5.438 1 98.5 30 ARG B N 1
ATOM 1150 C CA . ARG B 1 30 ? -3.9 -16.141 -4.012 1 98.5 30 ARG B CA 1
ATOM 1151 C C . ARG B 1 30 ? -2.605 -16.672 -3.406 1 98.5 30 ARG B C 1
ATOM 1153 O O . ARG B 1 30 ? -1.915 -17.484 -4.016 1 98.5 30 ARG B O 1
ATOM 1160 N N . ASP B 1 31 ? -2.316 -16.141 -2.266 1 97.44 31 ASP B N 1
ATOM 1161 C CA . ASP B 1 31 ? -1.164 -16.672 -1.543 1 97.44 31 ASP B CA 1
ATOM 1162 C C . ASP B 1 31 ? -1.405 -18.109 -1.102 1 97.44 31 ASP B C 1
ATOM 1164 O O . ASP B 1 31 ? -2.492 -18.453 -0.629 1 97.44 31 ASP B O 1
ATOM 1168 N N . ILE B 1 32 ? -0.495 -18.891 -1.219 1 95.06 32 ILE B N 1
ATOM 1169 C CA . ILE B 1 32 ? -0.657 -20.297 -0.906 1 95.06 32 ILE B CA 1
ATOM 1170 C C . ILE B 1 32 ? -0.509 -20.516 0.599 1 95.06 32 ILE B C 1
ATOM 1172 O O . ILE B 1 32 ? -0.859 -21.578 1.116 1 95.06 32 ILE B O 1
ATOM 1176 N N . ASN B 1 33 ? 0.121 -19.656 1.32 1 95.06 33 ASN B N 1
ATOM 1177 C CA . ASN B 1 33 ? 0.196 -19.625 2.777 1 95.06 33 ASN B CA 1
ATOM 1178 C C . ASN B 1 33 ? -0.523 -18.422 3.357 1 95.06 33 ASN B C 1
ATOM 1180 O O . ASN B 1 33 ? 0.109 -17.531 3.945 1 95.06 33 ASN B O 1
ATOM 1184 N N . PRO B 1 34 ? -1.753 -18.438 3.314 1 96.75 34 PRO B N 1
ATOM 1185 C CA . PRO B 1 34 ? -2.51 -17.25 3.701 1 96.75 34 PRO B CA 1
ATOM 1186 C C . PRO B 1 34 ? -2.34 -16.891 5.176 1 96.75 34 PRO B C 1
ATOM 1188 O O . PRO B 1 34 ? -2.346 -17.781 6.031 1 96.75 34 PRO B O 1
ATOM 1191 N N . ARG B 1 35 ? -2.189 -15.602 5.41 1 96.56 35 ARG B N 1
ATOM 1192 C CA . ARG B 1 35 ? -2.051 -15.086 6.77 1 96.56 35 ARG B CA 1
ATOM 1193 C C . ARG B 1 35 ? -3.371 -14.523 7.277 1 96.56 35 ARG B C 1
ATOM 1195 O O . ARG B 1 35 ? -3.469 -14.102 8.438 1 96.56 35 ARG B O 1
ATOM 1202 N N . ALA B 1 36 ? -4.395 -14.477 6.477 1 97.62 36 ALA B N 1
ATOM 1203 C CA . ALA B 1 36 ? -5.766 -14.055 6.75 1 97.62 36 ALA B CA 1
ATOM 1204 C C . ALA B 1 36 ? -6.758 -14.828 5.879 1 97.62 36 ALA B C 1
ATOM 1206 O O . ALA B 1 36 ? -6.367 -15.461 4.898 1 97.62 36 ALA B O 1
ATOM 1207 N N . PRO B 1 37 ? -8.047 -14.828 6.238 1 98.12 37 PRO B N 1
ATOM 1208 C CA . PRO B 1 37 ? -9.016 -15.586 5.445 1 98.12 37 PRO B CA 1
ATOM 1209 C C . PRO B 1 37 ? -8.969 -15.234 3.961 1 98.12 37 PRO B C 1
ATOM 1211 O O . PRO B 1 37 ? -9.125 -16.109 3.109 1 98.12 37 PRO B O 1
ATOM 1214 N N . SER B 1 38 ? -8.805 -14 3.652 1 98.38 38 SER B N 1
ATOM 1215 C CA . SER B 1 38 ? -8.523 -13.539 2.297 1 98.38 38 SER B CA 1
ATOM 1216 C C . SER B 1 38 ? -7.113 -12.977 2.189 1 98.38 38 SER B C 1
ATOM 1218 O O . SER B 1 38 ? -6.754 -12.039 2.914 1 98.38 38 SER B O 1
ATOM 1220 N N . HIS B 1 39 ? -6.316 -13.5 1.394 1 98.81 39 HIS B N 1
ATOM 1221 C CA . HIS B 1 39 ? -4.941 -13.07 1.176 1 98.81 39 HIS B CA 1
ATOM 1222 C C . HIS B 1 39 ? -4.535 -13.242 -0.285 1 98.81 39 HIS B C 1
ATOM 1224 O O . HIS B 1 39 ? -4.258 -14.359 -0.73 1 98.81 39 HIS B O 1
ATOM 1230 N N . ILE B 1 40 ? -4.527 -12.195 -1.006 1 98.88 40 ILE B N 1
ATOM 1231 C CA . ILE B 1 40 ? -4.223 -12.164 -2.432 1 98.88 40 ILE B CA 1
ATOM 1232 C C . ILE B 1 40 ? -2.996 -11.289 -2.676 1 98.88 40 ILE B C 1
ATOM 1234 O O . ILE B 1 40 ? -2.846 -10.234 -2.057 1 98.88 40 ILE B O 1
ATOM 1238 N N . LEU B 1 41 ? -2.127 -11.727 -3.549 1 98.88 41 LEU B N 1
ATOM 1239 C CA . LEU B 1 41 ? -0.98 -10.945 -3.992 1 98.88 41 LEU B CA 1
ATOM 1240 C C . LEU B 1 41 ? -1.259 -10.289 -5.34 1 98.88 41 LEU B C 1
ATOM 1242 O O . LEU B 1 41 ? -1.737 -10.945 -6.266 1 98.88 41 LEU B O 1
ATOM 1246 N N . ILE B 1 42 ? -1.052 -9.039 -5.461 1 98.94 42 ILE B N 1
ATOM 1247 C CA . ILE B 1 42 ? -1.152 -8.289 -6.707 1 98.94 42 ILE B CA 1
ATOM 1248 C C . ILE B 1 42 ? 0.22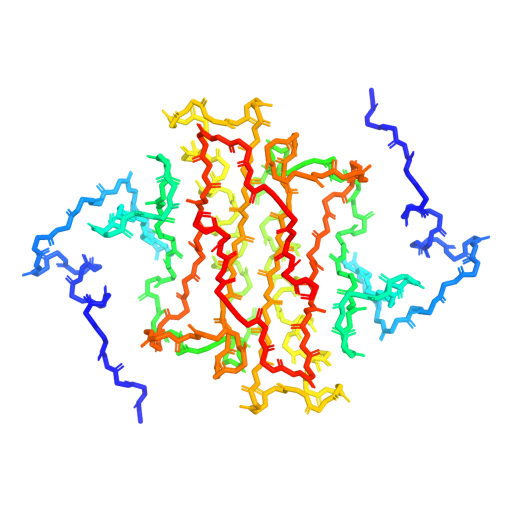6 -7.77 -7.109 1 98.94 42 ILE B C 1
ATOM 1250 O O . ILE B 1 42 ? 0.882 -7.07 -6.332 1 98.94 42 ILE B O 1
ATOM 1254 N N . ILE B 1 43 ? 0.658 -8.07 -8.305 1 98.81 43 ILE B N 1
ATOM 1255 C CA . ILE B 1 43 ? 2.033 -7.77 -8.688 1 98.81 43 ILE B CA 1
ATOM 1256 C C . ILE B 1 43 ? 2.055 -7.141 -10.078 1 98.81 43 ILE B C 1
ATOM 1258 O O . ILE B 1 43 ? 1.224 -7.469 -10.93 1 98.81 43 ILE B O 1
ATOM 1262 N N . PRO B 1 44 ? 3.01 -6.188 -10.352 1 98.81 44 PRO B N 1
ATOM 1263 C CA . PRO B 1 44 ? 3.227 -5.773 -11.742 1 98.81 44 PRO B CA 1
ATOM 1264 C C . PRO B 1 44 ? 3.73 -6.914 -12.625 1 98.81 44 PRO B C 1
ATOM 1266 O O . PRO B 1 44 ? 4.52 -7.746 -12.172 1 98.81 44 PRO B O 1
ATOM 1269 N N . ASN B 1 45 ? 3.291 -6.922 -13.828 1 98.38 45 ASN B N 1
ATOM 1270 C CA . ASN B 1 45 ? 3.836 -7.895 -14.773 1 98.38 45 ASN B CA 1
ATOM 1271 C C . ASN B 1 45 ? 5.312 -7.629 -15.062 1 98.38 45 ASN B C 1
ATOM 1273 O O . ASN B 1 45 ? 6.074 -8.562 -15.32 1 98.38 45 ASN B O 1
ATOM 1277 N N . LYS B 1 46 ? 5.594 -6.352 -15.109 1 97.69 46 LYS B N 1
ATOM 1278 C CA . LYS B 1 46 ? 6.992 -5.941 -15.203 1 97.69 46 LYS B CA 1
ATOM 1279 C C . LYS B 1 46 ? 7.758 -6.281 -13.93 1 97.69 46 LYS B C 1
ATOM 1281 O O . LYS B 1 46 ? 7.281 -6.012 -12.828 1 97.69 46 LYS B O 1
ATOM 1286 N N . LEU B 1 47 ? 8.898 -6.875 -14.094 1 97.75 47 LEU B N 1
ATOM 1287 C CA . LEU B 1 47 ? 9.711 -7.18 -12.93 1 97.75 47 LEU B CA 1
ATOM 1288 C C . LEU B 1 47 ? 10.281 -5.902 -12.32 1 97.75 47 LEU B C 1
ATOM 1290 O O . LEU B 1 47 ? 11.109 -5.227 -12.938 1 97.75 47 LEU B O 1
ATOM 1294 N N . ILE B 1 48 ? 9.852 -5.543 -11.219 1 98.25 48 ILE B N 1
ATOM 1295 C CA . ILE B 1 48 ? 10.359 -4.484 -10.352 1 98.25 48 ILE B CA 1
ATOM 1296 C C . ILE B 1 48 ? 10.773 -5.066 -9.008 1 98.25 48 ILE B C 1
ATOM 1298 O O . ILE B 1 48 ? 9.922 -5.508 -8.227 1 98.25 48 ILE B O 1
ATOM 1302 N N . PRO B 1 49 ? 11.992 -5.047 -8.688 1 98.31 49 PRO B N 1
ATOM 1303 C CA . PRO B 1 49 ? 12.453 -5.82 -7.535 1 98.31 49 PRO B CA 1
ATOM 1304 C C . PRO B 1 49 ? 11.898 -5.285 -6.211 1 98.31 49 PRO B C 1
ATOM 1306 O O . PRO B 1 49 ? 11.453 -6.066 -5.371 1 98.31 49 PRO B O 1
ATOM 1309 N N . THR B 1 50 ? 12.047 -4 -5.953 1 98.56 50 THR B N 1
ATOM 1310 C CA . THR B 1 50 ? 11.602 -3.379 -4.711 1 98.56 50 THR B CA 1
ATOM 1311 C C . THR B 1 50 ? 10.891 -2.057 -4.988 1 98.56 50 THR B C 1
ATOM 1313 O O . THR B 1 50 ? 10.945 -1.542 -6.105 1 98.56 50 THR B O 1
ATOM 1316 N N . THR B 1 51 ? 10.258 -1.544 -3.979 1 98.81 51 THR B N 1
ATOM 1317 C CA . THR B 1 51 ? 9.648 -0.224 -4.086 1 98.81 51 THR B CA 1
ATOM 1318 C C . THR B 1 51 ? 10.695 0.827 -4.453 1 98.81 51 THR B C 1
ATOM 1320 O O . THR B 1 51 ? 10.383 1.8 -5.145 1 98.81 51 THR B O 1
ATOM 1323 N N . ASN B 1 52 ? 11.945 0.624 -4.105 1 98.75 52 ASN B N 1
ATOM 1324 C CA . ASN B 1 52 ? 13.016 1.566 -4.41 1 98.75 52 ASN B CA 1
ATOM 1325 C C . ASN B 1 52 ? 13.281 1.653 -5.91 1 98.75 52 ASN B C 1
ATOM 1327 O O . ASN B 1 52 ? 13.938 2.582 -6.379 1 98.75 52 ASN B O 1
ATOM 1331 N N . ASP B 1 53 ? 12.773 0.712 -6.621 1 98.62 53 ASP B N 1
ATOM 1332 C CA . ASP B 1 53 ? 13.102 0.601 -8.039 1 98.62 53 ASP B CA 1
ATOM 1333 C C . ASP B 1 53 ? 11.961 1.124 -8.914 1 98.62 53 ASP B C 1
ATOM 1335 O O . ASP B 1 53 ? 12.047 1.091 -10.141 1 98.62 53 ASP B O 1
ATOM 1339 N N . ILE B 1 54 ? 10.898 1.583 -8.305 1 98.69 54 ILE B N 1
ATOM 1340 C CA . ILE B 1 54 ? 9.766 2.113 -9.055 1 98.69 54 ILE B CA 1
ATOM 1341 C C . ILE B 1 54 ? 10.156 3.428 -9.727 1 98.69 54 ILE B C 1
ATOM 1343 O O . ILE B 1 54 ? 10.773 4.293 -9.102 1 98.69 54 ILE B O 1
ATOM 1347 N N . GLU B 1 55 ? 9.859 3.539 -10.922 1 98.31 55 GLU B N 1
ATOM 1348 C CA . GLU B 1 55 ? 10.094 4.766 -11.68 1 98.31 55 GLU B CA 1
ATOM 1349 C C . GLU B 1 55 ? 8.789 5.477 -12.008 1 98.31 55 GLU B C 1
ATOM 1351 O O . GLU B 1 55 ? 7.711 4.887 -11.898 1 98.31 55 GLU B O 1
ATOM 1356 N N . GLU B 1 56 ? 8.914 6.715 -12.414 1 98.12 56 GLU B N 1
ATOM 1357 C CA . GLU B 1 56 ? 7.734 7.48 -12.781 1 98.12 56 GLU B CA 1
ATOM 1358 C C . GLU B 1 56 ? 6.934 6.77 -13.875 1 98.12 56 GLU B C 1
ATOM 1360 O O . GLU B 1 56 ? 5.703 6.82 -13.883 1 98.12 56 GLU B O 1
ATOM 1365 N N . ALA B 1 57 ? 7.586 6.141 -14.781 1 98.38 57 ALA B N 1
ATOM 1366 C CA . ALA B 1 57 ? 6.945 5.438 -15.891 1 98.38 57 ALA B CA 1
ATOM 1367 C C . ALA B 1 57 ? 6.117 4.258 -15.391 1 98.38 57 ALA B C 1
ATOM 1369 O O . ALA B 1 57 ? 5.281 3.723 -16.125 1 98.38 57 ALA B O 1
ATOM 1370 N N . ASP B 1 58 ? 6.328 3.883 -14.125 1 98.62 58 ASP B N 1
ATOM 1371 C CA . ASP B 1 58 ? 5.637 2.73 -13.555 1 98.62 58 ASP B CA 1
ATOM 1372 C C . ASP B 1 58 ? 4.375 3.158 -12.805 1 98.62 58 ASP B C 1
ATOM 1374 O O . ASP B 1 58 ? 3.613 2.312 -12.328 1 98.62 58 ASP B O 1
ATOM 1378 N N . GLU B 1 59 ? 4.109 4.414 -12.695 1 98.75 59 GLU B N 1
ATOM 1379 C CA . GLU B 1 59 ? 3.07 4.914 -11.797 1 98.75 59 GLU B CA 1
ATOM 1380 C C . GLU B 1 59 ? 1.7 4.359 -12.172 1 98.75 59 GLU B C 1
ATOM 1382 O O . GLU B 1 59 ? 0.926 3.957 -11.305 1 98.75 59 GLU B O 1
ATOM 1387 N N . LEU B 1 60 ? 1.457 4.32 -13.422 1 98.56 60 LEU B N 1
ATOM 1388 C CA . LEU B 1 60 ? 0.157 3.803 -13.836 1 98.56 60 LEU B CA 1
ATOM 1389 C C . LEU B 1 60 ? -0.003 2.346 -13.414 1 98.56 60 LEU B C 1
ATOM 1391 O O . LEU B 1 60 ? -1.075 1.939 -12.961 1 98.56 60 LEU B O 1
ATOM 1395 N N . THR B 1 61 ? 1.04 1.578 -13.617 1 98.81 61 THR B N 1
ATOM 1396 C CA . THR B 1 61 ? 1.027 0.174 -13.219 1 98.81 61 THR B CA 1
ATOM 1397 C C . THR B 1 61 ? 0.79 0.036 -11.719 1 98.81 61 THR B C 1
ATOM 1399 O O . THR B 1 61 ? -0.033 -0.775 -11.289 1 98.81 61 THR B O 1
ATOM 1402 N N . MET B 1 62 ? 1.46 0.848 -10.922 1 98.81 62 MET B N 1
ATOM 1403 C CA . MET B 1 62 ? 1.298 0.803 -9.477 1 98.81 62 MET B CA 1
ATOM 1404 C C . MET B 1 62 ? -0.117 1.206 -9.07 1 98.81 62 MET B C 1
ATOM 1406 O O . MET B 1 62 ? -0.691 0.633 -8.148 1 98.81 62 MET B O 1
ATOM 1410 N N . GLY B 1 63 ? -0.63 2.242 -9.773 1 98.81 63 GLY B N 1
ATOM 1411 C CA . GLY B 1 63 ? -1.999 2.66 -9.516 1 98.81 63 GLY B CA 1
ATOM 1412 C C . GLY B 1 63 ? -3.021 1.588 -9.836 1 98.81 63 GLY B C 1
ATOM 1413 O O . GLY B 1 63 ? -4.027 1.45 -9.141 1 98.81 63 GLY B O 1
ATOM 1414 N N . ARG B 1 64 ? -2.762 0.842 -10.906 1 98.88 64 ARG B N 1
ATOM 1415 C CA . ARG B 1 64 ? -3.633 -0.261 -11.297 1 98.88 64 ARG B CA 1
ATOM 1416 C C . ARG B 1 64 ? -3.742 -1.296 -10.18 1 98.88 64 ARG B C 1
ATOM 1418 O O . ARG B 1 64 ? -4.797 -1.903 -9.992 1 98.88 64 ARG B O 1
ATOM 1425 N N . MET B 1 65 ? -2.73 -1.514 -9.414 1 98.88 65 MET B N 1
ATOM 1426 C CA . MET B 1 65 ? -2.777 -2.465 -8.305 1 98.88 65 MET B CA 1
ATOM 1427 C C . MET B 1 65 ? -3.885 -2.1 -7.324 1 98.88 65 MET B C 1
ATOM 1429 O O . MET B 1 65 ? -4.539 -2.982 -6.766 1 98.88 65 MET B O 1
ATOM 1433 N N . PHE B 1 66 ? -4.137 -0.806 -7.141 1 98.94 66 PHE B N 1
ATOM 1434 C CA . PHE B 1 66 ? -5.168 -0.362 -6.211 1 98.94 66 PHE B CA 1
ATOM 1435 C C . PHE B 1 66 ? -6.559 -0.66 -6.758 1 98.94 66 PHE B C 1
ATOM 1437 O O . PHE B 1 66 ? -7.438 -1.113 -6.023 1 98.94 66 PHE B O 1
ATOM 1444 N N . THR B 1 67 ? -6.762 -0.34 -8.055 1 98.88 67 THR B N 1
ATOM 1445 C CA . THR B 1 67 ? -8.078 -0.594 -8.625 1 98.88 67 THR B CA 1
ATOM 1446 C C . THR B 1 67 ? -8.367 -2.092 -8.68 1 98.88 67 THR B C 1
ATOM 1448 O O . THR B 1 67 ? -9.508 -2.518 -8.484 1 98.88 67 THR B O 1
ATOM 1451 N N . VAL B 1 68 ? -7.34 -2.871 -8.93 1 98.94 68 VAL B N 1
ATOM 1452 C CA . VAL B 1 68 ? -7.5 -4.32 -8.914 1 98.94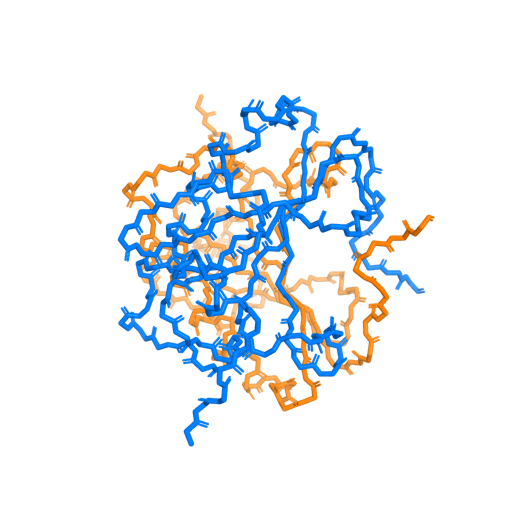 68 VAL B CA 1
ATOM 1453 C C . VAL B 1 68 ? -7.773 -4.801 -7.492 1 98.94 68 VAL B C 1
ATOM 1455 O O . VAL B 1 68 ? -8.625 -5.664 -7.273 1 98.94 68 VAL B O 1
ATOM 1458 N N . ALA B 1 69 ? -7.066 -4.246 -6.52 1 98.94 69 ALA B N 1
ATOM 1459 C CA . ALA B 1 69 ? -7.312 -4.594 -5.121 1 98.94 69 ALA B CA 1
ATOM 1460 C C . ALA B 1 69 ? -8.766 -4.336 -4.742 1 98.94 69 ALA B C 1
ATOM 1462 O O . ALA B 1 69 ? -9.406 -5.176 -4.105 1 98.94 69 ALA B O 1
ATOM 1463 N N . ARG B 1 70 ? -9.242 -3.166 -5.137 1 98.81 70 ARG B N 1
ATOM 1464 C CA . ARG B 1 70 ? -10.633 -2.811 -4.875 1 98.81 70 ARG B CA 1
ATOM 1465 C C . ARG B 1 70 ? -11.578 -3.84 -5.48 1 98.81 70 ARG B C 1
ATOM 1467 O O . ARG B 1 70 ? -12.516 -4.289 -4.82 1 98.81 70 ARG B O 1
ATOM 1474 N N . LYS B 1 71 ? -11.352 -4.121 -6.734 1 98.88 71 LYS B N 1
ATOM 1475 C CA . LYS B 1 71 ? -12.18 -5.094 -7.441 1 98.88 71 LYS B CA 1
ATOM 1476 C C . LYS B 1 71 ? -12.18 -6.441 -6.73 1 98.88 71 LYS B C 1
ATOM 1478 O O . LYS B 1 71 ? -13.234 -7.027 -6.496 1 98.88 71 LYS B O 1
ATOM 1483 N N . LEU B 1 72 ? -11.031 -6.938 -6.375 1 98.94 72 LEU B N 1
ATOM 1484 C CA . LEU B 1 72 ? -10.883 -8.266 -5.781 1 98.94 72 LEU B CA 1
ATOM 1485 C C . LEU B 1 72 ? -11.438 -8.281 -4.359 1 98.94 72 LEU B C 1
ATOM 1487 O O . LEU B 1 72 ? -11.969 -9.297 -3.914 1 98.94 72 LEU B O 1
ATOM 1491 N N . ALA B 1 73 ? -11.289 -7.168 -3.621 1 98.94 73 ALA B N 1
ATOM 1492 C CA . ALA B 1 73 ? -11.891 -7.066 -2.291 1 98.94 73 ALA B CA 1
ATOM 1493 C C . ALA B 1 73 ? -13.406 -7.254 -2.354 1 98.94 73 ALA B C 1
ATOM 1495 O O . ALA B 1 73 ? -13.992 -7.922 -1.499 1 98.94 73 ALA B O 1
ATOM 1496 N N . LYS B 1 74 ? -14 -6.605 -3.326 1 98.88 74 LYS B N 1
ATOM 1497 C CA . LYS B 1 74 ? -15.438 -6.758 -3.521 1 98.88 74 LYS B CA 1
ATOM 1498 C C . LYS B 1 74 ? -15.789 -8.203 -3.869 1 98.88 74 LYS B C 1
ATOM 1500 O O . LYS B 1 74 ? -16.734 -8.766 -3.318 1 98.88 74 LYS B O 1
ATOM 1505 N N . GLU B 1 75 ? -15.055 -8.812 -4.773 1 98.81 75 GLU B N 1
ATOM 1506 C CA . GLU B 1 75 ? -15.305 -10.188 -5.203 1 98.81 75 GLU B CA 1
ATOM 1507 C C . GLU B 1 75 ? -15.141 -11.164 -4.047 1 98.81 75 GLU B C 1
ATOM 1509 O O . GLU B 1 75 ? -15.844 -12.172 -3.971 1 98.81 75 GLU B O 1
ATOM 1514 N N . GLU B 1 76 ? -14.188 -10.875 -3.133 1 98.56 76 GLU B N 1
ATOM 1515 C CA . GLU B 1 76 ? -13.93 -11.695 -1.952 1 98.56 76 GLU B CA 1
ATOM 1516 C C . GLU B 1 76 ? -14.992 -11.469 -0.88 1 98.56 76 GLU B C 1
ATOM 1518 O O . GLU B 1 76 ? -15.062 -12.211 0.101 1 98.56 76 GLU B O 1
ATOM 1523 N N . GLY B 1 77 ? -15.781 -10.375 -1.046 1 98.69 77 GLY B N 1
ATOM 1524 C CA . GLY B 1 77 ? -16.797 -10.031 -0.069 1 98.69 77 GLY B CA 1
ATOM 1525 C C . GLY B 1 77 ? -16.234 -9.367 1.176 1 98.69 77 GLY B C 1
ATOM 1526 O O . GLY B 1 77 ? -16.812 -9.492 2.262 1 98.69 77 GLY B O 1
ATOM 1527 N N . ILE B 1 78 ? -15.109 -8.734 1.083 1 98.75 78 ILE B N 1
ATOM 1528 C CA . ILE B 1 78 ? -14.477 -8.156 2.266 1 98.75 78 ILE B CA 1
ATOM 1529 C C . ILE B 1 78 ? -14.469 -6.633 2.15 1 98.75 78 ILE B C 1
ATOM 1531 O O . ILE B 1 78 ? -13.961 -5.938 3.033 1 98.75 78 ILE B O 1
ATOM 1535 N N . ASP B 1 79 ? -14.992 -6.059 1.091 1 98.81 79 ASP B N 1
ATOM 1536 C CA . ASP B 1 79 ? -14.914 -4.629 0.81 1 98.81 79 ASP B CA 1
ATOM 1537 C C . ASP B 1 79 ? -15.633 -3.818 1.887 1 98.81 79 ASP B C 1
ATOM 1539 O O . ASP B 1 79 ? -15.133 -2.783 2.33 1 98.81 79 ASP B O 1
ATOM 1543 N N . GLU B 1 80 ? -16.781 -4.273 2.375 1 98.62 80 GLU B N 1
ATOM 1544 C CA . GLU B 1 80 ? -17.594 -3.514 3.322 1 98.62 80 GLU B CA 1
ATOM 1545 C C . GLU B 1 80 ? -16.969 -3.527 4.715 1 98.62 80 GLU B C 1
ATOM 1547 O O . GLU B 1 80 ? -16.844 -2.48 5.355 1 98.62 80 GLU B O 1
ATOM 1552 N N . ASP B 1 81 ? -16.594 -4.73 5.207 1 98.62 81 ASP B N 1
ATOM 1553 C CA . ASP B 1 81 ? -15.977 -4.84 6.527 1 98.62 81 ASP B CA 1
ATOM 1554 C C . ASP B 1 81 ? -14.602 -4.164 6.551 1 98.62 81 ASP B C 1
ATOM 1556 O O . ASP B 1 81 ? -14.234 -3.541 7.547 1 98.62 81 ASP B O 1
ATOM 1560 N N . GLY B 1 82 ? -13.867 -4.43 5.379 1 98.75 82 GLY B N 1
ATOM 1561 C CA . GLY B 1 82 ? -12.57 -3.775 5.266 1 98.75 82 GLY B CA 1
ATOM 1562 C C . GLY B 1 82 ? -11.422 -4.75 5.086 1 98.75 82 GLY B C 1
ATOM 1563 O O . GLY B 1 82 ? -11.625 -5.965 5.113 1 98.75 82 GLY B O 1
ATOM 1564 N N . TYR B 1 83 ? -10.266 -4.238 4.863 1 98.88 83 TYR B N 1
ATOM 1565 C CA . TYR B 1 83 ? -9.055 -4.977 4.547 1 98.88 83 TYR B CA 1
ATOM 1566 C C . TYR B 1 83 ? -7.828 -4.078 4.637 1 98.88 83 TYR B C 1
ATOM 1568 O O . TYR B 1 83 ? -7.938 -2.904 5 1 98.88 83 TYR B O 1
ATOM 1576 N N . ARG B 1 84 ? -6.688 -4.605 4.461 1 98.81 84 ARG B N 1
ATOM 1577 C CA . ARG B 1 84 ? -5.422 -3.883 4.484 1 98.81 84 ARG B CA 1
ATOM 1578 C C . ARG B 1 84 ? -4.578 -4.207 3.256 1 98.81 84 ARG B C 1
ATOM 1580 O O . ARG B 1 84 ? -4.543 -5.355 2.809 1 98.81 84 ARG B O 1
ATOM 1587 N N . LEU B 1 85 ? -3.979 -3.199 2.666 1 98.94 85 LEU B N 1
ATOM 1588 C CA . LEU B 1 85 ? -2.99 -3.34 1.602 1 98.94 85 LEU B CA 1
ATOM 1589 C C . LEU B 1 85 ? -1.583 -3.086 2.131 1 98.94 85 LEU B C 1
ATOM 1591 O O . LEU B 1 85 ? -1.336 -2.07 2.785 1 98.94 85 LEU B O 1
ATOM 1595 N N . ILE B 1 86 ? -0.662 -4.035 1.861 1 98.81 86 ILE B N 1
ATOM 1596 C CA . ILE B 1 86 ? 0.67 -3.951 2.449 1 98.81 86 ILE B CA 1
ATOM 1597 C C . ILE B 1 86 ? 1.725 -4.223 1.378 1 98.81 86 ILE B C 1
ATOM 1599 O O . ILE B 1 86 ? 1.603 -5.18 0.607 1 98.81 86 ILE B O 1
ATOM 1603 N N . VAL B 1 87 ? 2.709 -3.42 1.301 1 98.88 87 VAL B N 1
ATOM 1604 C CA . VAL B 1 87 ? 3.877 -3.631 0.452 1 98.88 87 VAL B CA 1
ATOM 1605 C C . VAL B 1 87 ? 5.148 -3.576 1.298 1 98.88 87 VAL B C 1
ATOM 1607 O O . VAL B 1 87 ? 5.453 -2.547 1.905 1 98.88 87 VAL B O 1
ATOM 1610 N N . ASN B 1 88 ? 5.848 -4.645 1.352 1 98.69 88 ASN B N 1
ATOM 1611 C CA . ASN B 1 88 ? 7.105 -4.73 2.086 1 98.69 88 ASN B CA 1
ATOM 1612 C C . ASN B 1 88 ? 8.297 -4.383 1.198 1 98.69 88 ASN B C 1
ATOM 1614 O O . ASN B 1 88 ? 8.336 -4.762 0.027 1 98.69 88 ASN B O 1
ATOM 1618 N N . CYS B 1 89 ? 9.195 -3.654 1.772 1 98.81 89 CYS B N 1
ATOM 1619 C CA . CYS B 1 89 ? 10.406 -3.312 1.036 1 98.81 89 CYS B CA 1
ATOM 1620 C C . CYS B 1 89 ? 11.648 -3.666 1.84 1 98.81 89 CYS B C 1
ATOM 1622 O O . CYS B 1 89 ? 11.82 -3.195 2.967 1 98.81 89 CYS B O 1
ATOM 1624 N N . ASN B 1 90 ? 12.492 -4.445 1.362 1 98.56 90 ASN B N 1
ATOM 1625 C CA . ASN B 1 90 ? 13.781 -4.844 1.918 1 98.56 90 ASN B CA 1
ATOM 1626 C C . ASN B 1 90 ? 13.641 -5.395 3.334 1 98.56 90 ASN B C 1
ATOM 1628 O O . ASN B 1 90 ? 12.555 -5.84 3.723 1 98.56 90 ASN B O 1
ATOM 1632 N N . SER B 1 91 ? 14.719 -5.535 4.059 1 98.25 91 SER B N 1
ATOM 1633 C CA . SER B 1 91 ? 14.82 -6.371 5.25 1 98.25 91 SER B CA 1
ATOM 1634 C C . SER B 1 91 ? 13.922 -5.844 6.371 1 98.25 91 SER B C 1
ATOM 1636 O O . SER B 1 91 ? 13.203 -6.613 7.008 1 98.25 91 SER B O 1
ATOM 1638 N N . HIS B 1 92 ? 13.953 -4.586 6.68 1 98.31 92 HIS B N 1
ATOM 1639 C CA . HIS B 1 92 ? 13.141 -4.051 7.77 1 98.31 92 HIS B CA 1
ATOM 1640 C C . HIS B 1 92 ? 11.656 -4.258 7.5 1 98.31 92 HIS B C 1
ATOM 1642 O O . HIS B 1 92 ? 10.875 -4.465 8.438 1 98.31 92 HIS B O 1
ATOM 1648 N N . GLY B 1 93 ? 11.273 -4.219 6.207 1 98.12 93 GLY B N 1
ATOM 1649 C CA . GLY B 1 93 ? 9.883 -4.449 5.84 1 98.12 93 GLY B CA 1
ATOM 1650 C C . GLY B 1 93 ? 9.5 -5.914 5.848 1 98.12 93 GLY B C 1
ATOM 1651 O O . GLY B 1 93 ? 8.312 -6.25 5.84 1 98.12 93 GLY B O 1
ATOM 1652 N N . GLY B 1 94 ? 10.547 -6.773 5.777 1 97.88 94 GLY B N 1
ATOM 1653 C CA . GLY B 1 94 ? 10.305 -8.203 5.746 1 97.88 94 GLY B CA 1
ATOM 1654 C C . GLY B 1 94 ? 10.055 -8.734 4.348 1 97.88 94 GLY B C 1
ATOM 1655 O O . GLY B 1 94 ? 9.289 -9.68 4.164 1 97.88 94 GLY B O 1
ATOM 1656 N N . GLN B 1 95 ? 10.547 -8.117 3.414 1 98 95 GLN B N 1
ATOM 1657 C CA . GLN B 1 95 ? 10.391 -8.57 2.037 1 98 95 GLN B CA 1
ATOM 1658 C C . GLN B 1 95 ? 11.141 -9.883 1.807 1 98 95 GLN B C 1
ATOM 1660 O O . GLN B 1 95 ? 12.336 -9.984 2.115 1 98 95 GLN B O 1
ATOM 1665 N N . GLU B 1 96 ? 10.461 -10.828 1.187 1 96.12 96 GLU B N 1
ATOM 1666 C CA . GLU B 1 96 ? 11.07 -12.133 0.959 1 96.12 96 GLU B CA 1
ATOM 1667 C C . GLU B 1 96 ? 11.211 -12.422 -0.532 1 96.12 96 GLU B C 1
ATOM 1669 O O . GLU B 1 96 ? 12.086 -13.18 -0.941 1 96.12 96 GLU B O 1
ATOM 1674 N N . VAL B 1 97 ? 10.344 -11.969 -1.325 1 96.69 97 VAL B N 1
ATOM 1675 C CA . VAL B 1 97 ? 10.375 -12.086 -2.779 1 96.69 97 VAL B CA 1
ATOM 1676 C C . VAL B 1 97 ? 10.688 -10.727 -3.402 1 96.69 97 VAL B C 1
ATOM 1678 O O . VAL B 1 97 ? 10.008 -9.734 -3.115 1 96.69 97 VAL B O 1
ATOM 1681 N N . TYR B 1 98 ? 11.727 -10.68 -4.18 1 97.31 98 TYR B N 1
ATOM 1682 C CA . TYR B 1 98 ? 12.18 -9.398 -4.711 1 97.31 98 TYR B CA 1
ATOM 1683 C C . TYR B 1 98 ? 11.57 -9.125 -6.078 1 97.31 98 TYR B C 1
ATOM 1685 O O . TYR B 1 98 ? 12.297 -8.984 -7.07 1 97.31 98 TYR B O 1
ATOM 1693 N N . HIS B 1 99 ? 10.406 -9.164 -6.156 1 98.25 99 HIS B N 1
ATOM 1694 C CA . HIS B 1 99 ? 9.391 -8.695 -7.094 1 98.25 99 HIS B CA 1
ATOM 1695 C C . HIS B 1 99 ? 8.242 -8 -6.367 1 98.25 99 HIS B C 1
ATOM 1697 O O . HIS B 1 99 ? 7.465 -8.656 -5.668 1 98.25 99 HIS B O 1
ATOM 1703 N N . ILE B 1 100 ? 8.219 -6.73 -6.484 1 98.19 100 ILE B N 1
ATOM 1704 C CA . ILE B 1 100 ? 7.293 -5.949 -5.668 1 98.19 100 ILE B CA 1
ATOM 1705 C C . ILE B 1 100 ? 5.895 -6.562 -5.742 1 98.19 100 ILE B C 1
ATOM 1707 O O . ILE B 1 100 ? 5.461 -7.008 -6.809 1 98.19 100 ILE B O 1
ATOM 1711 N N . HIS B 1 101 ? 5.246 -6.648 -4.652 1 98.62 101 HIS B N 1
ATOM 1712 C CA . HIS B 1 101 ? 3.879 -7.156 -4.629 1 98.62 101 HIS B CA 1
ATOM 1713 C C . HIS B 1 101 ? 3.086 -6.551 -3.475 1 98.62 101 HIS B C 1
ATOM 1715 O O . HIS B 1 101 ? 3.645 -6.266 -2.414 1 98.62 101 HIS B O 1
ATOM 1721 N N . MET B 1 102 ? 1.825 -6.328 -3.719 1 98.94 102 MET B N 1
ATOM 1722 C CA . MET B 1 102 ? 0.875 -5.812 -2.736 1 98.94 102 MET B CA 1
ATOM 1723 C C . MET B 1 102 ? 0.046 -6.945 -2.137 1 98.94 102 MET B C 1
ATOM 1725 O O . MET B 1 102 ? -0.606 -7.695 -2.863 1 98.94 102 MET B O 1
ATOM 1729 N N . HIS B 1 103 ? 0.179 -7.102 -0.836 1 98.88 103 HIS B N 1
ATOM 1730 C CA . HIS B 1 103 ? -0.697 -8.023 -0.123 1 98.88 103 HIS B CA 1
ATOM 1731 C C . HIS B 1 103 ? -2.076 -7.414 0.098 1 98.88 103 HIS B C 1
ATOM 1733 O O . HIS B 1 103 ? -2.203 -6.371 0.745 1 98.88 103 HIS B O 1
ATOM 1739 N N . LEU B 1 104 ? -3.086 -7.969 -0.449 1 98.94 104 LEU B N 1
ATOM 1740 C CA . LEU B 1 104 ? -4.477 -7.73 -0.074 1 98.94 104 LEU B CA 1
ATOM 1741 C C . LEU B 1 104 ? -4.938 -8.742 0.97 1 98.94 104 LEU B C 1
ATOM 1743 O O . LEU B 1 104 ? -5.125 -9.922 0.659 1 98.94 104 LEU B O 1
ATOM 1747 N N . VAL B 1 105 ? -5.113 -8.234 2.223 1 98.81 105 VAL B N 1
ATOM 1748 C CA . VAL B 1 105 ? -5.457 -9.148 3.307 1 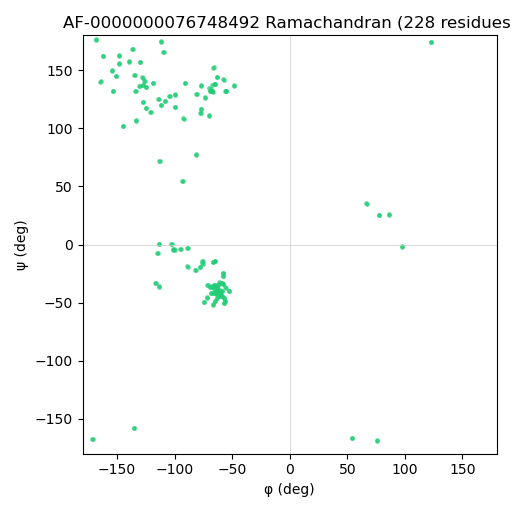98.81 105 VAL B CA 1
ATOM 1749 C C . VAL B 1 105 ? -6.742 -8.68 3.988 1 98.81 105 VAL B C 1
ATOM 1751 O O . VAL B 1 105 ? -6.953 -7.48 4.164 1 98.81 105 VAL B O 1
ATOM 1754 N N . GLY B 1 106 ? -7.645 -9.586 4.27 1 98.5 106 GLY B N 1
ATOM 1755 C CA . GLY B 1 106 ? -8.922 -9.273 4.891 1 98.5 106 GLY B CA 1
ATOM 1756 C C . GLY B 1 106 ? -9.703 -10.516 5.301 1 98.5 106 GLY B C 1
ATOM 1757 O O . GLY B 1 106 ? -9.133 -11.602 5.426 1 98.5 106 GLY B O 1
ATOM 1758 N N . GLY B 1 107 ? -11.008 -10.312 5.633 1 98.38 107 GLY B N 1
ATOM 1759 C CA . GLY B 1 107 ? -11.891 -11.398 6.023 1 98.38 107 GLY B CA 1
ATOM 1760 C C . GLY B 1 107 ? -12.031 -11.547 7.527 1 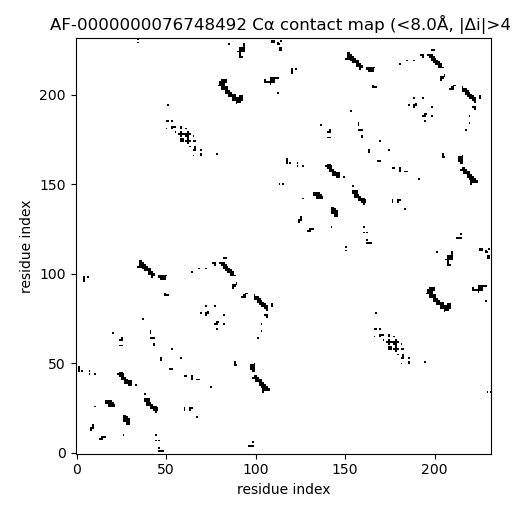98.38 107 GLY B C 1
ATOM 1761 O O . GLY B 1 107 ? -12.758 -12.422 8 1 98.38 107 GLY B O 1
ATOM 1762 N N . ARG B 1 108 ? -11.359 -10.766 8.312 1 98.12 108 ARG B N 1
ATOM 1763 C CA . ARG B 1 108 ? -11.414 -10.664 9.766 1 98.12 108 ARG B CA 1
ATOM 1764 C C . ARG B 1 108 ? -10.805 -9.344 10.234 1 98.12 108 ARG B C 1
ATOM 1766 O O . ARG B 1 108 ? -10.117 -8.664 9.477 1 98.12 108 ARG B O 1
ATOM 1773 N N . PRO B 1 109 ? -11.07 -8.898 11.438 1 98.06 109 PRO B N 1
ATOM 1774 C CA . PRO B 1 109 ? -10.289 -7.789 11.984 1 98.06 109 PRO B CA 1
ATOM 1775 C C . PRO B 1 109 ? -8.781 -8.07 11.977 1 98.06 109 PRO B C 1
ATOM 1777 O O . PRO B 1 109 ? -8.352 -9.141 12.414 1 98.06 109 PRO B O 1
ATOM 1780 N N . LEU B 1 110 ? -7.957 -7.172 11.508 1 97.56 110 LEU B N 1
ATOM 1781 C CA . LEU B 1 110 ? -6.551 -7.461 11.242 1 97.56 110 LEU B CA 1
ATOM 1782 C C . LEU B 1 110 ? -5.664 -6.926 12.359 1 97.56 110 LEU B C 1
ATOM 1784 O O . LEU B 1 110 ? -4.453 -7.156 12.359 1 97.56 110 LEU B O 1
ATOM 1788 N N . GLY B 1 111 ? -6.25 -6.242 13.297 1 95 111 GLY B N 1
ATOM 1789 C CA . GLY B 1 111 ? -5.477 -5.719 14.414 1 95 111 GLY B CA 1
ATOM 1790 C C . GLY B 1 111 ? -4.656 -4.492 14.047 1 95 111 GLY B C 1
ATOM 1791 O O . GLY B 1 111 ? -4.852 -3.904 12.984 1 95 111 GLY B O 1
ATOM 1792 N N . PRO B 1 112 ? -3.703 -4.07 14.977 1 94.12 112 PRO B N 1
ATOM 1793 C CA . PRO B 1 112 ? -2.91 -2.865 14.719 1 94.12 112 PRO B CA 1
ATOM 1794 C C . PRO B 1 112 ? -1.97 -3.016 13.523 1 94.12 112 PRO B C 1
ATOM 1796 O O . PRO B 1 112 ? -1.53 -4.129 13.219 1 94.12 112 PRO B O 1
ATOM 1799 N N . MET B 1 113 ? -1.672 -1.928 12.898 1 91 113 MET B N 1
ATOM 1800 C CA . MET B 1 113 ? -0.855 -1.934 11.688 1 91 113 MET B CA 1
ATOM 1801 C C . MET B 1 113 ? 0.573 -2.369 12 1 91 113 MET B C 1
ATOM 1803 O O . MET B 1 113 ? 1.227 -3.004 11.172 1 91 113 MET B O 1
ATOM 1807 N N . LEU B 1 114 ? 1.069 -1.946 13.156 1 92.25 114 LEU B N 1
ATOM 1808 C CA . LEU B 1 114 ? 2.406 -2.318 13.602 1 92.25 114 LEU B CA 1
ATOM 1809 C C . LEU B 1 114 ? 2.363 -2.885 15.023 1 92.25 114 LEU B C 1
ATOM 1811 O O . LEU B 1 114 ? 1.546 -2.457 15.836 1 92.25 114 LEU B O 1
ATOM 1815 N N . MET B 1 115 ? 3.205 -3.83 15.18 1 77.5 115 MET B N 1
ATOM 1816 C CA . MET B 1 115 ? 3.326 -4.355 16.531 1 77.5 115 MET B CA 1
ATOM 1817 C C . MET B 1 115 ? 4.145 -3.416 17.422 1 77.5 115 MET B C 1
ATOM 1819 O O . MET B 1 115 ? 5.125 -2.828 16.953 1 77.5 115 MET B O 1
ATOM 1823 N N . SER B 1 116 ? 3.658 -2.799 18.391 1 62.97 116 SER B N 1
ATOM 1824 C CA . SER B 1 116 ? 4.363 -1.971 19.375 1 62.97 116 SER B CA 1
ATOM 1825 C C . SER B 1 116 ? 5.582 -2.695 19.938 1 62.97 116 SER B C 1
ATOM 1827 O O . SER B 1 116 ? 5.598 -3.926 20 1 62.97 116 SER B O 1
#